Protein AF-A0A7X9PQR7-F1 (afdb_monomer_lite)

Secondary structure (DSSP, 8-state):
-HHHHHHHHHHHHHHHHHHHHTTS-----------------SSHHHHTTTTTS--------------------SSHHHHHHHHHHHHHHHHHHHHHHHHHHHHHHTT-HHHHHHHHHHHHHHHHH----HHHHHHHHHHHHHHHHHHHHHHHHHHT---S--PPP-----HHHHHHHHHHHTTTHHHHHHHHHHHHTTHHHHHHHHHHTT--GGG--

pLDDT: mean 71.14, std 23.33, range [25.28, 96.69]

Structure (mmCIF, N/CA/C/O backbone):
data_AF-A0A7X9PQR7-F1
#
_entry.id   AF-A0A7X9PQR7-F1
#
loop_
_atom_site.group_PDB
_atom_site.id
_atom_site.type_symbol
_atom_site.label_atom_id
_atom_site.label_alt_id
_atom_site.label_comp_id
_atom_site.label_asym_id
_atom_site.label_entity_id
_atom_site.label_seq_id
_atom_site.pdbx_PDB_ins_code
_atom_site.Cartn_x
_atom_site.Cartn_y
_atom_site.Cartn_z
_atom_site.occupancy
_atom_site.B_iso_or_equiv
_atom_site.auth_seq_id
_atom_site.auth_comp_id
_atom_site.auth_asym_id
_atom_site.auth_atom_id
_atom_site.pdbx_PDB_model_num
ATOM 1 N N . MET A 1 1 ? 72.625 -15.789 -16.128 1.00 58.66 1 MET A N 1
ATOM 2 C CA . MET A 1 1 ? 71.380 -14.999 -16.304 1.00 58.66 1 MET A CA 1
ATOM 3 C C . MET A 1 1 ? 70.301 -15.298 -15.260 1.00 58.66 1 MET A C 1
ATOM 5 O O . MET A 1 1 ? 69.709 -14.354 -14.757 1.00 58.66 1 MET A O 1
ATOM 9 N N . VAL A 1 2 ? 70.092 -16.555 -14.854 1.00 56.69 2 VAL A N 1
ATOM 10 C CA . VAL A 1 2 ? 68.976 -16.984 -13.977 1.00 56.69 2 VAL A CA 1
ATOM 11 C C . VAL A 1 2 ? 68.912 -16.284 -12.601 1.00 56.69 2 VAL A C 1
ATOM 13 O O . VAL A 1 2 ? 67.836 -15.899 -12.155 1.00 56.69 2 VAL A O 1
ATOM 16 N N . ARG A 1 3 ? 70.052 -15.998 -11.950 1.00 55.56 3 ARG A N 1
ATOM 17 C CA . ARG A 1 3 ? 70.076 -15.297 -10.643 1.00 55.56 3 ARG A CA 1
ATOM 18 C C . ARG A 1 3 ? 69.609 -13.833 -10.694 1.00 55.56 3 ARG A C 1
ATOM 20 O O . ARG A 1 3 ? 69.140 -13.326 -9.681 1.00 55.56 3 ARG A O 1
ATOM 27 N N . LYS A 1 4 ? 69.735 -13.146 -11.839 1.00 59.91 4 LYS A N 1
ATOM 28 C CA . LYS A 1 4 ? 69.239 -11.764 -11.999 1.00 59.91 4 LYS A CA 1
ATOM 29 C C . LYS A 1 4 ? 67.726 -11.744 -12.228 1.00 59.91 4 LYS A C 1
ATOM 31 O O . LYS A 1 4 ? 67.054 -10.899 -11.655 1.00 59.91 4 LYS A O 1
ATOM 36 N N . VAL A 1 5 ? 67.201 -12.726 -12.964 1.00 67.56 5 VAL A N 1
ATOM 37 C CA . VAL A 1 5 ? 65.756 -12.903 -13.190 1.00 67.56 5 VAL A CA 1
ATOM 38 C C . VAL A 1 5 ? 65.036 -13.255 -11.886 1.00 67.56 5 VAL A C 1
ATOM 40 O O . VAL A 1 5 ? 64.010 -12.662 -11.582 1.00 67.56 5 VAL A O 1
ATOM 43 N N . TYR A 1 6 ? 65.621 -14.128 -11.057 1.00 67.50 6 TYR A N 1
ATOM 44 C CA . TYR A 1 6 ? 65.037 -14.482 -9.759 1.00 67.50 6 TYR A CA 1
ATOM 45 C C . TYR A 1 6 ? 65.029 -13.304 -8.774 1.00 67.50 6 TYR A C 1
ATOM 47 O O . TYR A 1 6 ? 64.050 -13.085 -8.073 1.00 67.50 6 TYR A O 1
ATOM 55 N N . ARG A 1 7 ? 66.088 -12.482 -8.759 1.00 66.06 7 ARG A N 1
ATOM 56 C CA . ARG A 1 7 ? 66.126 -11.255 -7.944 1.00 66.06 7 ARG A CA 1
ATOM 57 C C . ARG A 1 7 ? 65.112 -10.211 -8.410 1.00 66.06 7 ARG A C 1
ATOM 59 O O . ARG A 1 7 ? 64.516 -9.549 -7.572 1.00 66.06 7 ARG A O 1
ATOM 66 N N . PHE A 1 8 ? 64.885 -10.099 -9.718 1.00 68.06 8 PHE A N 1
ATOM 67 C CA . PHE A 1 8 ? 63.869 -9.200 -10.262 1.00 68.06 8 PHE A CA 1
ATOM 68 C C . PHE A 1 8 ? 62.454 -9.688 -9.932 1.00 68.06 8 PHE A C 1
ATOM 70 O O . PHE A 1 8 ? 61.642 -8.902 -9.463 1.00 68.06 8 PHE A O 1
ATOM 77 N N . ALA A 1 9 ? 62.188 -10.990 -10.074 1.00 72.25 9 ALA A N 1
ATOM 78 C CA . ALA A 1 9 ? 60.899 -11.594 -9.742 1.00 72.25 9 ALA A CA 1
ATOM 79 C C . ALA A 1 9 ? 60.573 -11.501 -8.241 1.00 72.25 9 ALA A C 1
ATOM 81 O O . ALA A 1 9 ? 59.456 -11.142 -7.891 1.00 72.25 9 ALA A O 1
ATOM 82 N N . VAL A 1 10 ? 61.544 -11.741 -7.352 1.00 74.31 10 VAL A N 1
ATOM 83 C CA . VAL A 1 10 ? 61.347 -11.633 -5.893 1.00 74.31 10 VAL A CA 1
ATOM 84 C C . VAL A 1 10 ? 61.117 -10.181 -5.459 1.00 74.31 10 VAL A C 1
ATOM 86 O O . VAL A 1 10 ? 60.256 -9.929 -4.618 1.00 74.31 10 VAL A O 1
ATOM 89 N N . CYS A 1 11 ? 61.819 -9.212 -6.057 1.00 68.50 11 CYS A N 1
ATOM 90 C CA . CYS A 1 11 ? 61.557 -7.795 -5.795 1.00 68.50 11 CYS A CA 1
ATOM 91 C C . CYS A 1 11 ? 60.189 -7.351 -6.333 1.00 68.50 11 CYS A C 1
ATOM 93 O O . CYS A 1 11 ? 59.494 -6.612 -5.646 1.00 68.50 11 CYS A O 1
ATOM 95 N N . PHE A 1 12 ? 59.771 -7.828 -7.511 1.00 73.31 12 PHE A N 1
ATOM 96 C CA . PHE A 1 12 ? 58.458 -7.508 -8.082 1.00 73.31 12 PHE A CA 1
ATOM 97 C C . PHE A 1 12 ? 57.317 -8.107 -7.249 1.00 73.31 12 PHE A C 1
ATOM 99 O O . PHE A 1 12 ? 56.341 -7.426 -6.960 1.00 73.31 12 PHE A O 1
ATOM 106 N N . PHE A 1 13 ? 57.472 -9.351 -6.784 1.00 68.75 13 PHE A N 1
ATOM 107 C CA . PHE A 1 13 ? 56.480 -10.022 -5.942 1.00 68.75 13 PHE A CA 1
ATOM 108 C C . PHE A 1 13 ? 56.378 -9.380 -4.551 1.00 68.75 13 PHE A C 1
ATOM 110 O O . PHE A 1 13 ? 55.279 -9.180 -4.043 1.00 68.75 13 PHE A O 1
ATOM 117 N N . SER A 1 14 ? 57.511 -8.973 -3.966 1.00 70.62 14 SER A N 1
ATOM 118 C CA . SER A 1 14 ? 57.543 -8.206 -2.713 1.00 70.62 14 SER A CA 1
ATOM 119 C C . SER A 1 14 ? 56.871 -6.834 -2.866 1.00 70.62 14 SER A C 1
ATOM 121 O O . SER A 1 14 ? 56.071 -6.435 -2.023 1.00 70.62 14 SER A O 1
ATOM 123 N N . PHE A 1 15 ? 57.103 -6.145 -3.988 1.00 66.00 15 PHE A N 1
ATOM 124 C CA . PHE A 1 15 ? 56.470 -4.856 -4.277 1.00 66.00 15 PHE A CA 1
ATOM 125 C C . PHE A 1 15 ? 54.955 -4.991 -4.515 1.00 66.00 15 PHE A C 1
ATOM 127 O O . PHE A 1 15 ? 54.184 -4.183 -4.006 1.00 66.00 15 PHE A O 1
ATOM 134 N N . CYS A 1 16 ? 54.504 -6.050 -5.198 1.00 64.31 16 CYS A N 1
ATOM 135 C CA . CYS A 1 16 ? 53.079 -6.361 -5.348 1.00 64.31 16 CYS A CA 1
ATOM 136 C C . CYS A 1 16 ? 52.404 -6.668 -4.003 1.00 64.31 16 CYS A C 1
ATOM 138 O O . CYS A 1 16 ? 51.288 -6.213 -3.777 1.00 64.31 16 CYS A O 1
ATOM 140 N N . ILE A 1 17 ? 53.077 -7.368 -3.084 1.00 66.75 17 ILE A N 1
ATOM 141 C CA . ILE A 1 17 ? 52.542 -7.634 -1.740 1.00 66.75 17 ILE A CA 1
ATOM 142 C C . ILE A 1 17 ? 52.406 -6.326 -0.942 1.00 66.75 17 ILE A C 1
ATOM 144 O O . ILE A 1 17 ? 51.364 -6.092 -0.335 1.00 66.75 17 ILE A O 1
ATOM 148 N N . VAL A 1 18 ? 53.392 -5.423 -1.001 1.00 64.19 18 VAL A N 1
ATOM 149 C CA . VAL A 1 18 ? 53.318 -4.109 -0.329 1.00 64.19 18 VAL A CA 1
ATOM 150 C C . VAL A 1 18 ? 52.205 -3.224 -0.915 1.00 64.19 18 VAL A C 1
ATOM 152 O O . VAL A 1 18 ? 51.502 -2.550 -0.160 1.00 64.19 18 VAL A O 1
ATOM 155 N N . LEU A 1 19 ? 51.976 -3.268 -2.233 1.00 57.81 19 LEU A N 1
ATOM 156 C CA . LEU A 1 19 ? 50.873 -2.541 -2.876 1.00 57.81 19 LEU A CA 1
ATOM 157 C C . LEU A 1 19 ? 49.488 -3.113 -2.523 1.00 57.81 19 LEU A C 1
ATOM 159 O O . LEU A 1 19 ? 48.536 -2.346 -2.408 1.00 57.81 19 LEU A O 1
ATOM 163 N N . ILE A 1 20 ? 49.374 -4.425 -2.284 1.00 57.22 20 ILE A N 1
ATOM 164 C CA . ILE A 1 20 ? 48.119 -5.062 -1.847 1.00 57.22 20 ILE A CA 1
ATOM 165 C C . ILE A 1 20 ? 47.804 -4.723 -0.378 1.00 57.22 20 ILE A C 1
ATOM 167 O O . ILE A 1 20 ? 46.645 -4.484 -0.044 1.00 57.22 20 ILE A O 1
ATOM 171 N N . PHE A 1 21 ? 48.811 -4.619 0.499 1.00 51.72 21 PHE A N 1
ATOM 172 C CA . PHE A 1 21 ? 48.598 -4.254 1.910 1.00 51.72 21 PHE A CA 1
ATOM 173 C C . PHE A 1 21 ? 48.338 -2.752 2.140 1.00 51.72 21 PHE A C 1
ATOM 175 O O . PHE A 1 21 ? 47.690 -2.395 3.124 1.00 51.72 21 PHE A O 1
ATOM 182 N N . SER A 1 22 ? 48.765 -1.863 1.234 1.00 54.97 22 SER A N 1
ATOM 183 C CA . SER A 1 22 ? 48.516 -0.414 1.349 1.00 54.97 22 SER A CA 1
ATOM 184 C C . SER A 1 22 ? 47.091 0.016 0.959 1.00 54.97 22 SER A C 1
ATOM 186 O O . SER A 1 22 ? 46.717 1.157 1.225 1.00 54.97 22 SER A O 1
ATOM 188 N N . ALA A 1 23 ? 46.283 -0.865 0.360 1.00 47.72 23 ALA A N 1
ATOM 189 C CA . ALA A 1 23 ? 44.916 -0.551 -0.072 1.00 47.72 23 ALA A CA 1
ATOM 190 C C . ALA A 1 23 ? 43.829 -0.860 0.981 1.00 47.72 23 ALA A C 1
ATOM 192 O O . ALA A 1 23 ? 42.647 -0.701 0.692 1.00 47.72 23 ALA A O 1
ATOM 193 N N . CYS A 1 24 ? 44.193 -1.291 2.197 1.00 49.75 24 CYS A N 1
ATOM 194 C CA . CYS A 1 24 ? 43.220 -1.777 3.188 1.00 49.75 24 CYS A CA 1
ATOM 195 C C . CYS A 1 24 ? 43.035 -0.885 4.432 1.00 49.75 24 CYS A C 1
ATOM 197 O O . CYS A 1 24 ? 42.439 -1.320 5.414 1.00 49.75 24 CYS A O 1
ATOM 199 N N . MET A 1 25 ? 43.498 0.368 4.408 1.00 52.25 25 MET A N 1
ATOM 200 C CA . MET A 1 25 ? 43.234 1.336 5.481 1.00 52.25 25 MET A CA 1
ATOM 201 C C . MET A 1 25 ? 42.614 2.616 4.917 1.00 52.25 25 MET A C 1
ATOM 203 O O . MET A 1 25 ? 43.248 3.662 4.815 1.00 52.25 25 MET A O 1
ATOM 207 N N . THR A 1 26 ? 41.332 2.540 4.574 1.00 46.88 26 THR A N 1
ATOM 208 C CA . THR A 1 26 ? 40.450 3.712 4.583 1.00 46.88 26 THR A CA 1
ATOM 209 C C . THR A 1 26 ? 39.222 3.331 5.396 1.00 46.88 26 THR A C 1
ATOM 211 O O . THR A 1 26 ? 38.281 2.717 4.908 1.00 46.88 26 THR A O 1
ATOM 214 N N . GLN A 1 27 ? 39.294 3.619 6.692 1.00 52.47 27 GLN A N 1
ATOM 215 C CA . GLN A 1 27 ? 38.165 3.515 7.605 1.00 52.47 27 GLN A CA 1
ATOM 216 C C . GLN A 1 27 ? 37.155 4.606 7.236 1.00 52.47 27 GLN A C 1
ATOM 218 O O . GLN A 1 27 ? 37.430 5.794 7.397 1.00 52.47 27 GLN A O 1
ATOM 223 N N . VAL A 1 28 ? 35.980 4.204 6.752 1.00 44.91 28 VAL A N 1
ATOM 224 C CA . VAL A 1 28 ? 34.774 5.030 6.839 1.00 44.91 28 VAL A CA 1
ATOM 225 C C . VAL A 1 28 ? 34.272 4.888 8.270 1.00 44.91 28 VAL A C 1
ATOM 227 O O . VAL A 1 28 ? 33.810 3.823 8.675 1.00 44.91 28 VAL A O 1
ATOM 230 N N . ALA A 1 29 ? 34.415 5.954 9.054 1.00 41.66 29 ALA A N 1
ATOM 231 C CA . ALA A 1 29 ? 33.850 6.043 10.390 1.00 41.66 29 ALA A CA 1
ATOM 232 C C . ALA A 1 29 ? 32.314 6.017 10.296 1.00 41.66 29 ALA A C 1
ATOM 234 O O . ALA A 1 29 ? 31.685 7.012 9.939 1.00 41.66 29 ALA A O 1
ATOM 235 N N . VAL A 1 30 ? 31.706 4.874 10.618 1.00 41.59 30 VAL A N 1
ATOM 236 C CA . VAL A 1 30 ? 30.274 4.789 10.923 1.00 41.59 30 VAL A CA 1
ATOM 237 C C . VAL A 1 30 ? 30.087 5.343 12.329 1.00 41.59 30 VAL A C 1
ATOM 239 O O . VAL A 1 30 ? 30.424 4.702 13.323 1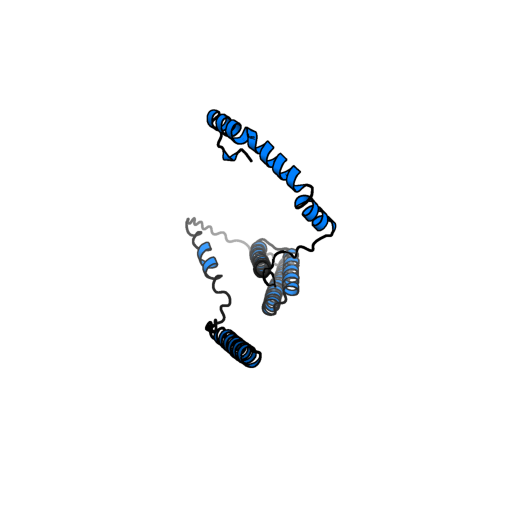.00 41.59 30 VAL A O 1
ATOM 242 N N . ASN A 1 31 ? 29.576 6.568 12.404 1.00 42.72 31 ASN A N 1
ATOM 243 C CA . ASN A 1 31 ? 29.113 7.157 13.648 1.00 42.72 31 ASN A CA 1
ATOM 244 C C . ASN A 1 31 ? 27.850 6.398 14.092 1.00 42.72 31 ASN A C 1
ATOM 246 O O . ASN A 1 31 ? 26.791 6.540 13.479 1.00 42.72 31 ASN A O 1
ATOM 250 N N . LYS A 1 32 ? 27.967 5.556 15.127 1.00 46.09 32 LYS A N 1
ATOM 251 C CA . LYS A 1 32 ? 26.811 5.050 15.875 1.00 46.09 32 LYS A CA 1
ATOM 252 C C . LYS A 1 32 ? 26.256 6.214 16.689 1.00 46.09 32 LYS A C 1
ATOM 254 O O . LYS A 1 32 ? 26.668 6.445 17.820 1.00 46.09 32 LYS A O 1
ATOM 259 N N . ASN A 1 33 ? 25.341 6.955 16.080 1.00 38.41 33 ASN A N 1
ATOM 260 C CA . ASN A 1 33 ? 24.428 7.798 16.826 1.00 38.41 33 ASN A CA 1
ATOM 261 C C . ASN A 1 33 ? 23.270 6.900 17.274 1.00 38.41 33 ASN A C 1
ATOM 263 O O . ASN A 1 33 ? 22.507 6.425 16.431 1.00 38.41 33 ASN A O 1
ATOM 267 N N . ASP A 1 34 ? 23.187 6.622 18.576 1.00 46.81 34 ASP A N 1
ATOM 268 C CA . ASP A 1 34 ? 22.041 5.950 19.185 1.00 46.81 34 ASP A CA 1
ATOM 269 C C . ASP A 1 34 ? 20.801 6.833 18.993 1.00 46.81 34 ASP A C 1
ATOM 271 O O . ASP A 1 34 ? 20.535 7.791 19.722 1.00 46.81 34 ASP A O 1
ATOM 275 N N . GLY A 1 35 ? 20.057 6.515 17.935 1.00 31.53 35 GLY A N 1
ATOM 276 C CA . GLY A 1 35 ? 18.760 7.083 17.619 1.00 31.53 35 GLY A CA 1
ATOM 277 C C . GLY A 1 35 ? 17.722 6.570 18.602 1.00 31.53 35 GLY A C 1
ATOM 278 O O . GLY A 1 35 ? 17.139 5.508 18.417 1.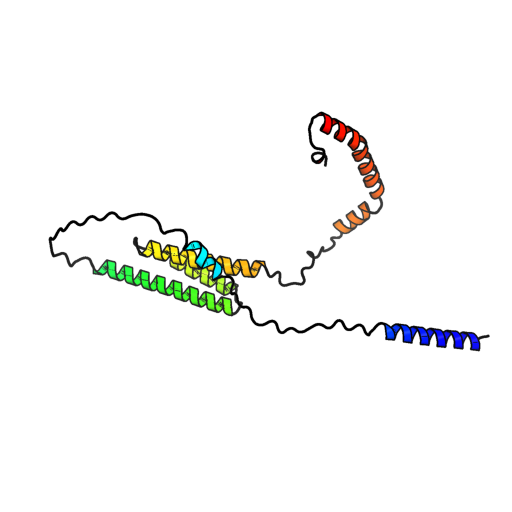00 31.53 35 GLY A O 1
ATOM 279 N N . SER A 1 36 ? 17.530 7.364 19.649 1.00 33.59 36 SER A N 1
ATOM 280 C CA . SER A 1 36 ? 16.363 7.419 20.523 1.00 33.59 36 SER A CA 1
ATOM 281 C C . SER A 1 36 ? 15.055 6.954 19.863 1.00 33.59 36 SER A C 1
ATOM 283 O O . SER A 1 36 ? 14.724 7.362 18.746 1.00 33.59 36 SER A O 1
ATOM 285 N N . LYS A 1 37 ? 14.281 6.167 20.622 1.00 42.19 37 LYS A N 1
ATOM 286 C CA . LYS A 1 37 ? 12.854 5.902 20.406 1.00 42.19 37 LYS A CA 1
ATOM 287 C C . LYS A 1 37 ? 12.140 7.184 19.959 1.00 42.19 37 LYS A C 1
ATOM 289 O O . LYS A 1 37 ? 12.002 8.125 20.736 1.00 42.19 37 LYS A O 1
ATOM 294 N N . LYS A 1 38 ? 11.612 7.186 18.737 1.00 33.22 38 LYS A N 1
ATOM 295 C CA . LYS A 1 38 ? 10.512 8.071 18.340 1.00 33.22 38 LYS A CA 1
ATOM 296 C C . LYS A 1 38 ? 9.341 7.215 17.884 1.00 33.22 38 LYS A C 1
ATOM 298 O O . LYS A 1 38 ? 9.113 7.019 16.698 1.00 33.22 38 LYS A O 1
ATOM 303 N N . HIS A 1 39 ? 8.636 6.690 18.881 1.00 33.62 39 HIS A N 1
ATOM 304 C CA . HIS A 1 39 ? 7.238 6.308 18.744 1.00 33.62 39 HIS A CA 1
ATOM 305 C C . HIS A 1 39 ? 6.420 7.579 18.432 1.00 33.62 39 HIS A C 1
ATOM 307 O O . HIS A 1 39 ? 6.793 8.678 18.855 1.00 33.62 39 HIS A O 1
ATOM 313 N N . GLY A 1 40 ? 5.393 7.437 17.596 1.00 38.66 40 GLY A N 1
ATOM 314 C CA . GLY A 1 40 ? 4.769 8.507 16.819 1.00 38.66 40 GLY A CA 1
ATOM 315 C C . GLY A 1 40 ? 4.346 9.744 17.616 1.00 38.66 40 GLY A C 1
ATOM 316 O O . GLY A 1 40 ? 3.506 9.679 18.500 1.00 38.66 40 GLY A O 1
ATOM 317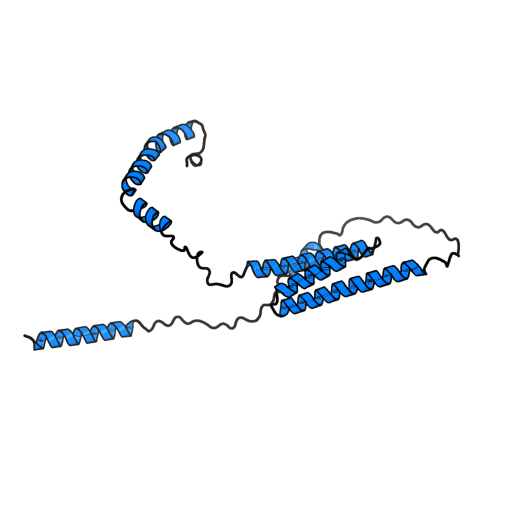 N N . GLN A 1 41 ? 4.881 10.904 17.229 1.00 35.41 41 GLN A N 1
ATOM 318 C CA . GLN A 1 41 ? 4.424 12.224 17.692 1.00 35.41 41 GLN A CA 1
ATOM 319 C C . GLN A 1 41 ? 3.830 13.074 16.557 1.00 35.41 41 GLN A C 1
ATOM 321 O O . GLN A 1 41 ? 3.781 14.294 16.661 1.00 35.41 41 GLN A O 1
ATOM 326 N N . ASN A 1 42 ? 3.395 12.468 15.447 1.00 31.25 42 ASN A N 1
ATOM 327 C CA . ASN A 1 42 ? 2.777 13.223 14.345 1.00 31.25 42 ASN A CA 1
ATOM 328 C C . ASN A 1 42 ? 1.240 13.159 14.304 1.00 31.25 42 ASN A C 1
ATOM 330 O O . ASN A 1 42 ? 0.639 13.779 13.432 1.00 31.25 42 ASN A O 1
ATOM 334 N N . LEU A 1 43 ? 0.587 12.473 15.248 1.00 46.00 43 LEU A N 1
ATOM 335 C CA . LEU A 1 43 ? -0.879 12.368 15.250 1.00 46.00 43 LEU A CA 1
ATOM 336 C C . LEU A 1 43 ? -1.593 13.455 16.073 1.00 46.00 43 LEU A C 1
ATOM 338 O O . LEU A 1 43 ? -2.786 13.657 15.885 1.00 46.00 43 LEU A O 1
ATOM 342 N N . ASP A 1 44 ? -0.875 14.220 16.898 1.00 34.81 44 ASP A N 1
ATOM 343 C CA . ASP A 1 44 ? -1.480 15.295 17.704 1.00 34.81 44 ASP A CA 1
ATOM 344 C C . ASP A 1 44 ? -1.724 16.576 16.874 1.00 34.81 44 ASP A C 1
ATOM 346 O O . ASP A 1 44 ? -2.706 17.294 17.043 1.00 34.81 44 ASP A O 1
ATOM 350 N N . GLN A 1 45 ? -0.895 16.821 15.850 1.00 37.25 45 GLN A N 1
ATOM 351 C CA . GLN A 1 45 ? -1.048 17.981 14.957 1.00 37.25 45 GLN A CA 1
ATOM 352 C C . GLN A 1 45 ? -2.236 17.884 13.987 1.00 37.25 45 GLN A C 1
ATOM 354 O O . GLN A 1 45 ? -2.615 18.893 13.383 1.00 37.25 45 GLN A O 1
ATOM 359 N N . THR A 1 46 ? -2.826 16.698 13.821 1.00 35.19 46 THR A N 1
ATOM 360 C CA . THR A 1 46 ? -3.966 16.500 12.911 1.00 35.19 46 THR A CA 1
ATOM 361 C C . THR A 1 46 ? -5.311 16.699 13.626 1.00 35.19 46 THR A C 1
ATOM 363 O O . THR A 1 46 ? -6.283 17.083 12.979 1.00 35.19 46 THR A O 1
ATOM 366 N N . LEU A 1 47 ? -5.355 16.548 14.956 1.00 40.12 47 LEU A N 1
ATOM 367 C CA . LEU A 1 47 ? -6.547 16.763 15.789 1.00 40.12 47 LEU A CA 1
ATOM 368 C C . LEU A 1 47 ? -6.900 18.254 15.964 1.00 40.12 47 LEU A C 1
ATOM 370 O O . LEU A 1 47 ? -8.072 18.621 15.914 1.00 40.12 47 LEU A O 1
ATOM 374 N N . GLU A 1 48 ? -5.907 19.140 16.051 1.00 36.31 48 GLU A N 1
ATOM 375 C CA . GLU A 1 48 ? -6.131 20.584 16.259 1.00 36.31 48 GLU A CA 1
ATOM 376 C C . GLU A 1 48 ? -6.620 21.335 15.003 1.00 36.31 48 GLU A C 1
ATOM 378 O O . GLU A 1 48 ? -7.258 22.383 15.099 1.00 36.31 48 GLU A O 1
ATOM 383 N N . ARG A 1 49 ? -6.374 20.814 13.791 1.00 35.00 49 ARG A N 1
ATOM 384 C CA . ARG A 1 49 ? -6.771 21.508 12.547 1.00 35.00 49 ARG A CA 1
ATOM 385 C C . ARG A 1 49 ? -8.250 21.368 12.188 1.00 35.00 49 ARG A C 1
ATOM 387 O O . ARG A 1 49 ? -8.741 22.178 11.405 1.00 35.00 49 ARG A O 1
ATOM 394 N N . GLN A 1 50 ? -8.962 20.382 12.734 1.00 37.25 50 GLN A N 1
ATOM 395 C CA . GLN A 1 50 ? -10.379 20.160 12.413 1.00 37.25 50 GLN A CA 1
ATOM 396 C C . GLN A 1 50 ? -11.349 20.833 13.397 1.00 37.25 50 GLN A C 1
ATOM 398 O O . GLN A 1 50 ? -12.479 21.127 13.016 1.00 37.25 50 GLN A O 1
ATOM 403 N N . ASN A 1 51 ? -10.896 21.198 14.600 1.00 34.78 51 ASN A N 1
ATOM 404 C CA . ASN A 1 51 ? -11.724 21.887 15.600 1.00 34.78 51 ASN A CA 1
ATOM 405 C C . ASN A 1 51 ? -11.846 23.413 15.381 1.00 34.78 51 ASN A C 1
ATOM 407 O O . ASN A 1 51 ? -12.582 24.086 16.097 1.00 34.78 51 ASN A O 1
ATOM 411 N N . GLY A 1 52 ? -11.170 23.977 14.372 1.00 29.95 52 GLY A N 1
ATOM 412 C CA . GLY A 1 52 ? -11.122 25.425 14.117 1.00 29.95 52 GLY A CA 1
ATOM 413 C C . GLY A 1 52 ? -12.196 26.007 13.186 1.00 29.95 52 GLY A C 1
ATOM 414 O O . GLY A 1 52 ? -12.138 27.198 12.893 1.00 29.95 52 GLY A O 1
ATOM 415 N N . LEU A 1 53 ? -13.152 25.214 12.684 1.00 32.53 53 LEU A N 1
ATOM 416 C CA . LEU A 1 53 ? -14.078 25.652 11.620 1.00 32.53 53 LEU A CA 1
ATOM 417 C C . LEU A 1 53 ? -15.576 25.629 11.967 1.00 32.53 53 LEU A C 1
ATOM 419 O O . LEU A 1 53 ? -16.390 25.959 11.109 1.00 32.53 53 LEU A O 1
ATOM 423 N N . VAL A 1 54 ? -15.967 25.340 13.213 1.00 33.91 54 VAL A N 1
ATOM 424 C CA . VAL A 1 54 ? -17.382 25.400 13.635 1.00 33.91 54 VAL A CA 1
ATOM 425 C C . VAL A 1 54 ? -17.537 26.285 14.871 1.00 33.91 54 VAL A C 1
ATOM 427 O O . VAL A 1 54 ? -17.781 25.832 15.981 1.00 33.91 54 VAL A O 1
ATOM 430 N N . SER A 1 55 ? -17.387 27.592 14.673 1.00 34.84 55 SER A N 1
ATOM 431 C CA . SER A 1 55 ? -17.857 28.600 15.627 1.00 34.84 55 SER A CA 1
ATOM 432 C C . SER A 1 55 ? -18.239 29.879 14.886 1.00 34.84 55 SER A C 1
ATOM 434 O O . SER A 1 55 ? -17.488 30.855 14.864 1.00 34.84 55 SER A O 1
ATOM 436 N N . GLN A 1 56 ? -19.435 29.893 14.297 1.00 28.50 56 GLN A N 1
ATOM 437 C CA . GLN A 1 56 ? -20.157 31.140 14.046 1.00 28.50 56 GLN A CA 1
ATOM 438 C C . GLN A 1 56 ? -21.647 30.872 13.783 1.00 28.50 56 GLN A C 1
ATOM 440 O O . GLN A 1 56 ? -21.990 30.273 12.771 1.00 28.50 56 GLN A O 1
ATOM 445 N N . GLY A 1 57 ? -22.533 31.385 14.651 1.00 25.59 57 GLY A N 1
ATOM 446 C CA . GLY A 1 57 ? -23.892 31.757 14.226 1.00 25.59 57 GLY A CA 1
ATOM 447 C C . GLY A 1 57 ? -25.084 31.389 15.121 1.00 25.59 57 GLY A C 1
ATOM 448 O O . GLY A 1 57 ? -25.785 30.437 14.831 1.00 25.59 57 GLY A O 1
ATOM 449 N N . LYS A 1 58 ? -25.377 32.279 16.084 1.00 27.70 58 LYS A N 1
ATOM 450 C CA . LYS A 1 58 ? -26.709 32.783 16.513 1.00 27.70 58 LYS A CA 1
ATOM 451 C C . LYS A 1 58 ? -27.787 31.853 17.119 1.00 27.70 58 LYS A C 1
ATOM 453 O O . LYS A 1 58 ? -28.531 31.181 16.423 1.00 27.70 58 LYS A O 1
ATOM 458 N N . ASN A 1 59 ? -27.981 32.059 18.430 1.00 25.28 59 ASN A N 1
ATOM 459 C CA . ASN A 1 59 ? -29.224 32.475 19.112 1.00 25.28 59 ASN A CA 1
ATOM 460 C C . ASN A 1 59 ? -30.530 32.493 18.288 1.00 25.28 59 ASN A C 1
ATOM 462 O O . ASN A 1 59 ? -30.677 33.367 17.435 1.00 25.28 59 ASN A O 1
ATOM 466 N N . VAL A 1 60 ? -31.523 31.706 18.728 1.00 27.47 60 VAL A N 1
ATOM 467 C CA . VAL A 1 60 ? -32.890 32.185 19.017 1.00 27.47 60 VAL A CA 1
ATOM 468 C C . VAL A 1 60 ? -33.393 31.474 20.278 1.00 27.47 60 VAL A C 1
ATOM 470 O O . VAL A 1 60 ? -33.258 30.265 20.432 1.00 27.47 60 VAL A O 1
ATOM 473 N N . GLN A 1 61 ? -33.922 32.282 21.186 1.00 29.00 61 GLN A N 1
ATOM 474 C CA . GLN A 1 61 ? -34.543 31.941 22.454 1.00 29.00 61 GLN A CA 1
ATOM 475 C C . GLN A 1 61 ? -36.055 31.856 22.222 1.00 29.00 61 GLN A C 1
ATOM 477 O O . GLN A 1 61 ? -36.613 32.796 21.665 1.00 29.00 61 GLN A O 1
ATOM 482 N N . GLU A 1 62 ? -36.727 30.806 22.692 1.00 26.48 62 GLU A N 1
ATOM 483 C CA . GLU A 1 62 ? -38.159 30.904 22.988 1.00 26.48 62 GLU A CA 1
ATOM 484 C C . GLU A 1 62 ? -38.538 29.973 24.143 1.00 26.48 62 GLU A C 1
ATOM 486 O O . GLU A 1 62 ? -38.417 28.751 24.082 1.00 26.48 62 GLU A O 1
ATOM 491 N N . GLN A 1 63 ? -38.932 30.612 25.242 1.00 29.62 63 GLN A N 1
ATOM 492 C CA . GLN A 1 63 ? -39.577 30.006 26.394 1.00 29.62 63 GLN A CA 1
ATOM 493 C C . GLN A 1 63 ? -41.064 29.835 26.074 1.00 29.62 63 GLN A C 1
ATOM 495 O O . GLN A 1 63 ? -41.702 30.785 25.627 1.00 29.62 63 GLN A O 1
ATOM 500 N N . SER A 1 64 ? -41.653 28.697 26.431 1.00 26.98 64 SER A N 1
ATOM 501 C CA . SER A 1 64 ? -43.046 28.695 26.879 1.00 26.98 64 SER A CA 1
ATOM 502 C C . SER A 1 64 ? -43.245 27.632 27.955 1.00 26.98 64 SER A C 1
ATOM 504 O O . SER A 1 64 ? -42.856 26.477 27.801 1.00 26.98 64 SER A O 1
ATOM 506 N N . ASN A 1 65 ? -43.793 28.085 29.080 1.00 28.69 65 ASN A N 1
ATOM 507 C CA . ASN A 1 65 ? -44.265 27.260 30.181 1.00 28.69 65 ASN A CA 1
ATOM 508 C C . ASN A 1 65 ? -45.541 26.525 29.758 1.00 28.69 65 ASN A C 1
ATOM 510 O O . ASN A 1 65 ? -46.436 27.132 29.170 1.00 28.69 65 ASN A O 1
ATOM 514 N N . GLY A 1 66 ? -45.657 25.264 30.159 1.00 25.45 66 GLY A N 1
ATOM 515 C CA . GLY A 1 66 ? -46.877 24.474 30.053 1.00 25.45 66 GLY A CA 1
ATOM 516 C C . GLY A 1 66 ? -46.817 23.313 31.033 1.00 25.45 66 GLY A C 1
ATOM 517 O O . GLY A 1 66 ? -46.338 22.237 30.705 1.00 25.45 66 GLY A O 1
ATOM 518 N N . GLU A 1 67 ? -47.261 23.570 32.255 1.00 31.53 67 GLU A N 1
ATOM 519 C CA . GLU A 1 67 ? -47.540 22.564 33.272 1.00 31.53 67 GLU A CA 1
ATOM 520 C C . GLU A 1 67 ? -48.843 21.836 32.923 1.00 31.53 67 GLU A C 1
ATOM 522 O O . GLU A 1 67 ? -49.847 22.523 32.754 1.00 31.53 67 GLU A O 1
ATOM 527 N N . PHE A 1 68 ? -48.836 20.497 32.814 1.00 27.22 68 PHE A N 1
ATOM 528 C CA . PHE A 1 68 ? -49.894 19.619 33.341 1.00 27.22 68 PHE A CA 1
ATOM 529 C C . PHE A 1 68 ? -49.596 18.114 33.149 1.00 27.22 68 PHE A C 1
ATOM 531 O O . PHE A 1 68 ? -49.141 17.661 32.104 1.00 27.22 68 PHE A O 1
ATOM 538 N N . ASP A 1 69 ? -50.004 17.399 34.190 1.00 26.31 69 ASP A N 1
ATOM 539 C CA . ASP A 1 69 ? -50.351 15.992 34.378 1.00 26.31 69 ASP A CA 1
ATOM 540 C C . ASP A 1 69 ? -49.312 14.900 34.641 1.00 26.31 69 ASP A C 1
ATOM 542 O O . ASP A 1 69 ? -48.518 14.454 33.815 1.00 26.31 69 ASP A O 1
ATOM 546 N N . VAL A 1 70 ? -49.471 14.405 35.863 1.00 43.16 70 VAL A N 1
ATOM 547 C CA . VAL A 1 70 ? -48.994 13.155 36.415 1.00 43.16 70 VAL A CA 1
ATOM 548 C C . VAL A 1 70 ? -49.779 12.006 35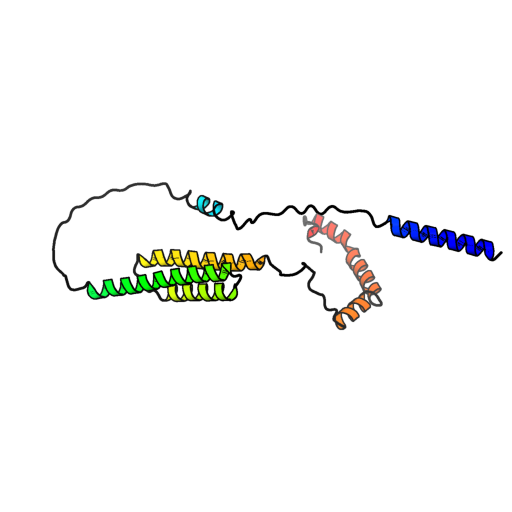.773 1.00 43.16 70 VAL A C 1
ATOM 550 O O . VAL A 1 70 ? -50.970 12.124 35.514 1.00 43.16 70 VAL A O 1
ATOM 553 N N . LEU A 1 71 ? -49.109 10.853 35.674 1.00 41.91 71 LEU A N 1
ATOM 554 C CA . LEU A 1 71 ? -49.657 9.491 35.586 1.00 41.91 71 LEU A CA 1
ATOM 555 C C . LEU A 1 71 ? -49.617 8.812 34.205 1.00 41.91 7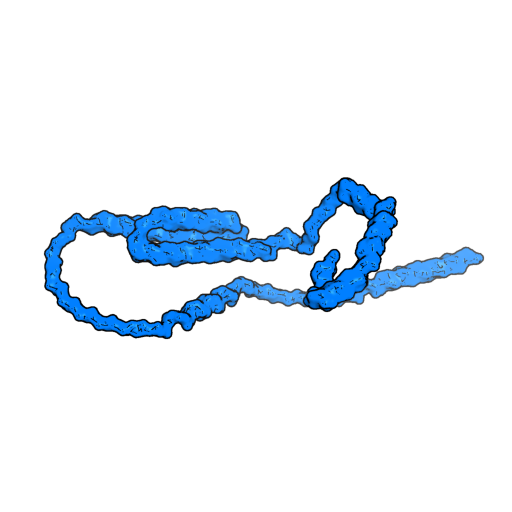1 LEU A C 1
ATOM 557 O O . LEU A 1 71 ? -50.580 8.808 33.448 1.00 41.91 71 LEU A O 1
ATOM 561 N N . SER A 1 72 ? -48.547 8.044 33.977 1.00 38.50 72 SER A N 1
ATOM 562 C CA . SER A 1 72 ? -48.657 6.640 33.542 1.00 38.50 72 SER A CA 1
ATOM 563 C C . SER A 1 72 ? -47.349 5.893 33.791 1.00 38.50 72 SER A C 1
ATOM 565 O O . SER A 1 72 ? -46.495 5.738 32.927 1.00 38.50 72 SER A O 1
ATOM 567 N N . LYS A 1 73 ? -47.215 5.400 35.024 1.00 45.84 73 LYS A N 1
ATOM 568 C CA . LYS A 1 73 ? -46.228 4.397 35.420 1.00 45.84 73 LYS A CA 1
ATOM 569 C C . LYS A 1 73 ? -46.741 3.023 34.975 1.00 45.84 73 LYS A C 1
ATOM 571 O O . LYS A 1 73 ? -47.413 2.355 35.753 1.00 45.84 73 LYS A O 1
ATOM 576 N N . ALA A 1 74 ? -46.500 2.650 33.717 1.00 39.09 74 ALA A N 1
ATOM 577 C CA . ALA A 1 74 ? -46.751 1.290 33.211 1.00 39.09 74 ALA A CA 1
ATOM 578 C C . ALA A 1 74 ? -46.000 0.945 31.898 1.00 39.09 74 ALA A C 1
ATOM 580 O O . ALA A 1 74 ? -46.421 0.028 31.197 1.00 39.09 74 ALA A O 1
ATOM 581 N N . GLY A 1 75 ? -44.923 1.667 31.547 1.00 38.59 75 GLY A N 1
ATOM 582 C CA . GLY A 1 75 ? -44.147 1.437 30.312 1.00 38.59 75 GLY A CA 1
ATOM 583 C C . GLY A 1 75 ? -42.625 1.269 30.472 1.00 38.59 75 GLY A C 1
ATOM 584 O O . GLY A 1 75 ? -41.994 0.760 29.552 1.00 38.59 75 GLY A O 1
ATOM 585 N N . ASP A 1 76 ? -42.040 1.632 31.620 1.00 43.22 76 ASP A N 1
ATOM 586 C CA . ASP A 1 76 ? -40.572 1.750 31.794 1.00 43.22 76 ASP A CA 1
ATOM 587 C C . ASP A 1 76 ? -39.791 0.440 31.645 1.00 43.22 76 ASP A C 1
ATOM 589 O O . ASP A 1 76 ? -38.660 0.428 31.175 1.00 43.22 76 ASP A O 1
ATOM 593 N N . THR A 1 77 ? -40.377 -0.704 32.001 1.00 48.44 77 THR A N 1
ATOM 594 C CA . THR A 1 77 ? -39.577 -1.921 32.221 1.00 48.44 77 THR A CA 1
ATOM 595 C C . THR A 1 77 ? -38.963 -2.516 30.943 1.00 48.44 77 THR A C 1
ATOM 597 O O . THR A 1 77 ? -38.038 -3.313 31.044 1.00 48.44 77 THR A O 1
ATOM 600 N N . GLN A 1 78 ? -39.439 -2.156 29.742 1.00 51.50 78 GLN A N 1
ATOM 601 C CA . GLN A 1 78 ? -38.860 -2.655 28.481 1.00 51.50 78 GLN A CA 1
ATOM 602 C C . GLN A 1 78 ? -37.885 -1.688 27.797 1.00 51.50 78 GLN A C 1
ATOM 604 O O . GLN A 1 78 ? -37.052 -2.144 27.016 1.00 51.50 78 GLN A O 1
ATOM 609 N N . GLN A 1 79 ? -37.973 -0.379 28.052 1.00 53.16 79 GLN A N 1
ATOM 610 C CA . GLN A 1 79 ? -37.041 0.590 27.463 1.00 53.16 79 GLN A CA 1
ATOM 611 C C . GLN A 1 79 ? -35.714 0.631 28.217 1.00 53.16 79 GLN A C 1
ATOM 613 O O . GLN A 1 79 ? -34.669 0.693 27.571 1.00 53.16 79 GLN A O 1
ATOM 618 N N . ASP A 1 80 ? -35.752 0.506 29.543 1.00 58.22 80 ASP A N 1
ATOM 619 C CA . ASP A 1 80 ? -34.546 0.518 30.371 1.00 58.22 80 ASP A CA 1
ATOM 620 C C . ASP A 1 80 ? -33.656 -0.702 30.085 1.00 58.22 80 ASP A C 1
ATOM 622 O O . ASP A 1 80 ? -32.477 -0.536 29.780 1.00 58.22 80 ASP A O 1
ATOM 626 N N . ALA A 1 81 ? -34.242 -1.906 30.030 1.00 62.38 81 ALA A N 1
ATOM 627 C CA . ALA A 1 81 ? -33.512 -3.155 29.773 1.00 62.38 81 ALA A CA 1
ATOM 628 C C . ALA A 1 81 ? -32.840 -3.192 28.388 1.00 62.38 81 ALA A C 1
ATOM 630 O O . ALA A 1 81 ? -31.709 -3.646 28.250 1.00 62.38 81 ALA A O 1
ATOM 631 N N . LYS A 1 82 ? -33.510 -2.665 27.354 1.00 65.31 82 LYS A N 1
ATOM 632 C CA . LYS A 1 82 ? -32.935 -2.574 26.003 1.00 65.31 82 LYS A CA 1
ATOM 633 C C . LYS A 1 82 ? -31.797 -1.549 25.941 1.00 65.31 82 LYS A C 1
ATOM 635 O O . LYS A 1 82 ? -30.857 -1.730 25.176 1.00 65.31 82 LYS A O 1
ATOM 640 N N . SER A 1 83 ? -31.873 -0.481 26.739 1.00 71.31 83 SER A N 1
ATOM 641 C CA . SER A 1 83 ? -30.797 0.511 26.829 1.00 71.31 83 SER A CA 1
ATOM 642 C C . SER A 1 83 ? -29.573 -0.024 27.577 1.00 71.31 83 SER A C 1
ATOM 644 O O . SER A 1 83 ? -28.453 0.300 27.194 1.00 71.31 83 SER A O 1
ATOM 646 N N . GLU A 1 84 ? -29.779 -0.876 28.586 1.00 76.62 84 GLU A N 1
ATOM 647 C CA . GLU A 1 84 ? -28.706 -1.547 29.328 1.00 76.62 84 GLU A CA 1
ATOM 648 C C . GLU A 1 84 ? -27.977 -2.572 28.446 1.00 76.62 84 GLU A C 1
ATOM 650 O O . GLU A 1 84 ? -26.754 -2.535 28.368 1.00 76.62 84 GLU A O 1
ATOM 655 N N . GLU A 1 85 ? -28.704 -3.408 27.693 1.00 80.12 85 GLU A N 1
ATOM 656 C CA . GLU A 1 85 ? -28.100 -4.341 26.723 1.00 80.12 85 GLU A CA 1
ATOM 657 C C . GLU A 1 85 ? -27.311 -3.606 25.623 1.00 80.12 85 GLU A C 1
ATOM 659 O O . GLU A 1 85 ? -26.240 -4.044 25.202 1.00 80.12 85 GLU A O 1
ATOM 664 N N . GLU A 1 86 ? -27.824 -2.469 25.139 1.00 79.81 86 GLU A N 1
ATOM 665 C CA . GLU A 1 86 ? -27.117 -1.630 24.165 1.00 79.81 86 GLU A CA 1
ATOM 666 C C . GLU A 1 86 ? -25.830 -1.037 24.749 1.00 79.81 86 GLU A C 1
ATOM 668 O O . GLU A 1 86 ? -24.820 -0.990 24.048 1.00 79.81 86 GLU A O 1
ATOM 673 N N . GLN A 1 87 ? -25.841 -0.620 26.017 1.00 82.31 87 GLN A N 1
ATOM 674 C CA . GLN A 1 87 ? -24.652 -0.121 26.709 1.00 82.31 87 GLN A CA 1
ATOM 675 C C . GLN A 1 87 ? -23.622 -1.228 26.947 1.00 82.31 87 GLN A C 1
ATOM 677 O O . GLN A 1 87 ? -22.450 -1.013 26.659 1.00 82.31 87 GLN A O 1
ATOM 682 N N . GLU A 1 88 ? -24.047 -2.420 27.370 1.00 85.88 88 GLU A N 1
ATOM 683 C CA . GLU A 1 88 ? -23.162 -3.576 27.568 1.00 85.88 88 GLU A CA 1
ATOM 684 C C . GLU A 1 88 ? -22.483 -3.993 26.254 1.00 85.88 88 GLU A C 1
ATOM 686 O O . GLU A 1 88 ? -21.278 -4.237 26.206 1.00 85.88 88 GLU A O 1
ATOM 691 N N . MET A 1 89 ? -23.227 -3.992 25.142 1.00 86.06 89 MET A N 1
ATOM 692 C CA . MET A 1 89 ? -22.641 -4.213 23.820 1.00 86.06 89 MET A CA 1
ATOM 693 C C . MET A 1 89 ? -21.634 -3.117 23.445 1.00 86.06 89 MET A C 1
ATOM 695 O O . MET A 1 89 ? -20.599 -3.414 22.855 1.00 86.06 89 MET A O 1
ATOM 699 N N . MET A 1 90 ? -21.911 -1.854 23.773 1.00 87.31 90 MET A N 1
ATOM 700 C CA . MET A 1 90 ? -21.000 -0.738 23.490 1.00 87.31 90 MET A CA 1
ATOM 701 C C . MET A 1 90 ? -19.714 -0.818 24.317 1.00 87.31 90 MET A C 1
ATOM 703 O O . MET A 1 90 ? -18.637 -0.593 23.766 1.00 87.31 90 MET A O 1
ATOM 707 N N . GLU A 1 91 ? -19.809 -1.185 25.594 1.00 89.50 91 GLU A N 1
ATOM 708 C CA . GLU A 1 91 ? -18.648 -1.490 26.436 1.00 89.50 91 GLU A CA 1
ATOM 709 C C . GLU A 1 91 ? -17.842 -2.651 25.841 1.00 89.50 91 GLU A C 1
ATOM 711 O O . GLU A 1 91 ? -16.640 -2.514 25.637 1.00 89.50 91 GLU A O 1
ATOM 716 N N . GLY A 1 92 ? -18.507 -3.719 25.388 1.00 91.81 92 GLY A N 1
ATOM 717 C CA . GLY A 1 92 ? -17.840 -4.830 24.705 1.00 91.81 92 GLY A CA 1
ATOM 718 C C . GLY A 1 92 ? -17.101 -4.431 23.416 1.00 91.81 92 GLY A C 1
ATOM 719 O O . GLY A 1 92 ? -16.069 -5.015 23.091 1.00 91.81 92 GLY A O 1
ATOM 720 N N . ILE A 1 93 ? -17.577 -3.423 22.673 1.00 93.06 93 ILE A N 1
ATOM 721 C CA . ILE A 1 93 ? -16.849 -2.884 21.504 1.00 93.06 93 ILE A CA 1
ATOM 722 C C . ILE A 1 93 ? -15.571 -2.168 21.945 1.00 93.06 93 ILE A C 1
ATOM 724 O O . ILE A 1 93 ? -14.550 -2.271 21.263 1.00 93.06 93 ILE A O 1
ATOM 728 N N . LEU A 1 94 ? -15.628 -1.421 23.048 1.00 93.19 94 LEU A N 1
ATOM 729 C CA . LEU A 1 94 ? -14.467 -0.717 23.592 1.00 93.19 94 LEU A CA 1
ATOM 730 C C . LEU A 1 94 ? -13.419 -1.704 24.114 1.00 93.19 94 LEU A C 1
ATOM 732 O O . LEU A 1 94 ? -12.240 -1.520 23.820 1.00 93.19 94 LEU A O 1
ATOM 736 N N . ASP A 1 95 ? -13.846 -2.780 24.772 1.00 95.44 95 ASP A N 1
ATOM 737 C CA . ASP A 1 95 ? -12.955 -3.854 25.220 1.00 95.44 95 ASP A CA 1
ATOM 738 C C . ASP A 1 95 ? -12.242 -4.523 24.034 1.00 95.44 95 ASP A C 1
ATOM 740 O O . ASP A 1 95 ? -11.027 -4.717 24.057 1.00 95.44 95 ASP A O 1
ATOM 744 N N . LEU A 1 96 ? -12.971 -4.813 22.947 1.00 95.62 96 LEU A N 1
ATOM 745 C CA . LEU A 1 96 ? -12.380 -5.357 21.717 1.00 95.62 96 LEU A CA 1
ATOM 746 C C . LEU A 1 96 ? -11.399 -4.377 21.056 1.00 95.62 96 LEU A C 1
ATOM 748 O O . LEU A 1 96 ? -10.421 -4.798 20.441 1.00 95.62 96 LEU A O 1
ATOM 752 N N . LEU A 1 97 ? -11.646 -3.068 21.153 1.00 94.44 97 LEU A N 1
ATOM 753 C CA . LEU A 1 97 ? -10.712 -2.054 20.662 1.00 94.44 97 LEU A CA 1
ATOM 754 C C . LEU A 1 97 ? -9.425 -2.018 21.495 1.00 94.44 97 LEU A C 1
ATOM 756 O O . LEU A 1 97 ? -8.345 -1.912 20.919 1.00 94.44 97 LEU A O 1
ATOM 760 N N . GLU A 1 98 ? -9.524 -2.138 22.819 1.00 95.25 98 GLU A N 1
ATOM 761 C CA . GLU A 1 98 ? -8.356 -2.238 23.700 1.00 95.25 98 GLU A CA 1
ATOM 762 C C . GLU A 1 98 ? -7.565 -3.532 23.442 1.00 95.25 98 GLU A C 1
ATOM 764 O O . GLU A 1 98 ? -6.337 -3.503 23.355 1.00 95.25 98 GLU A O 1
ATOM 769 N N . GLU A 1 99 ? -8.253 -4.654 23.221 1.00 96.19 99 GLU A N 1
ATOM 770 C CA . GLU A 1 99 ? -7.625 -5.926 22.844 1.00 96.19 99 GLU A CA 1
ATOM 771 C C . GLU A 1 99 ? -6.903 -5.824 21.488 1.00 96.19 99 GLU A C 1
ATOM 773 O O . GLU A 1 99 ? -5.762 -6.269 21.347 1.00 96.19 99 GLU A O 1
ATOM 778 N N . ALA A 1 100 ? -7.519 -5.175 20.496 1.00 95.06 100 ALA A N 1
ATOM 779 C CA . ALA A 1 100 ? -6.880 -4.914 19.209 1.00 95.06 100 ALA A CA 1
ATOM 780 C C . ALA A 1 100 ? -5.633 -4.022 19.349 1.00 95.06 100 ALA A C 1
ATOM 782 O O . ALA A 1 100 ? -4.644 -4.223 18.642 1.00 95.06 100 ALA A O 1
ATOM 783 N N . ASP A 1 101 ? -5.659 -3.048 20.259 1.00 93.06 101 ASP A N 1
ATOM 784 C CA . ASP A 1 101 ? -4.502 -2.208 20.560 1.00 93.06 101 ASP A CA 1
ATOM 785 C C . ASP A 1 101 ? -3.368 -3.017 21.211 1.00 93.06 101 ASP A C 1
ATOM 787 O O . ASP A 1 101 ? -2.208 -2.824 20.844 1.00 93.06 101 ASP A O 1
ATOM 791 N N . ALA A 1 102 ? -3.690 -3.977 22.083 1.00 95.19 102 ALA A N 1
ATOM 792 C CA . ALA A 1 102 ? -2.710 -4.894 22.660 1.00 95.19 102 ALA A CA 1
ATOM 793 C C . ALA A 1 102 ? -2.063 -5.804 21.596 1.00 95.19 102 ALA A C 1
ATOM 795 O O . ALA A 1 102 ? -0.838 -5.909 21.547 1.00 95.19 102 ALA A O 1
ATOM 796 N N . PHE A 1 103 ? -2.852 -6.397 20.688 1.00 94.56 103 PHE A N 1
ATOM 797 C CA . PHE A 1 103 ? -2.305 -7.187 19.573 1.00 94.56 103 PHE A CA 1
ATOM 798 C C . PHE A 1 103 ? -1.417 -6.356 18.646 1.00 94.56 103 PHE A C 1
ATOM 800 O O . PHE A 1 103 ? -0.411 -6.848 18.130 1.00 94.56 103 PHE A O 1
ATOM 807 N N . TRP A 1 104 ? -1.763 -5.083 18.459 1.00 91.94 104 TRP A N 1
ATOM 808 C CA . TRP A 1 104 ? -0.962 -4.168 17.660 1.00 91.94 104 TRP A CA 1
ATOM 809 C C . TRP A 1 104 ? 0.399 -3.879 18.301 1.00 91.94 104 TRP A C 1
ATOM 811 O O . TRP A 1 104 ? 1.415 -3.850 17.602 1.00 91.94 104 TRP A O 1
ATOM 821 N N . ASP A 1 105 ? 0.430 -3.687 19.621 1.00 91.56 105 ASP A N 1
ATOM 822 C CA . ASP A 1 105 ? 1.669 -3.480 20.374 1.00 91.56 105 ASP A CA 1
ATOM 823 C C . ASP A 1 105 ? 2.583 -4.721 20.350 1.00 91.56 105 ASP A C 1
ATOM 825 O O . ASP A 1 105 ? 3.811 -4.583 20.370 1.00 91.56 105 ASP A O 1
ATOM 829 N N . ASP A 1 106 ? 1.997 -5.913 20.212 1.00 91.50 106 ASP A N 1
ATOM 830 C CA . ASP A 1 106 ? 2.696 -7.197 20.091 1.00 91.50 106 ASP A CA 1
ATOM 831 C C . ASP A 1 106 ? 3.170 -7.538 18.649 1.00 91.50 106 ASP A C 1
ATOM 833 O O . ASP A 1 106 ? 3.740 -8.609 18.427 1.00 91.50 106 ASP A O 1
ATOM 837 N N . ASP A 1 107 ? 3.006 -6.633 17.666 1.00 87.69 107 ASP A N 1
ATOM 838 C CA . ASP A 1 107 ? 3.261 -6.843 16.214 1.00 87.69 107 ASP A CA 1
ATOM 839 C C . ASP A 1 107 ? 2.387 -7.955 15.587 1.00 87.69 107 ASP A C 1
ATOM 841 O O . ASP A 1 107 ? 2.685 -8.455 14.497 1.00 87.69 107 ASP A O 1
ATOM 845 N N . ASP A 1 108 ? 1.283 -8.336 16.240 1.00 92.12 108 ASP A N 1
ATOM 846 C CA . ASP A 1 108 ? 0.340 -9.344 15.752 1.00 92.12 108 ASP A CA 1
ATOM 847 C C . ASP A 1 108 ? -0.784 -8.702 14.930 1.00 92.12 108 ASP A C 1
ATOM 849 O O . ASP A 1 108 ? -1.912 -8.445 15.364 1.00 92.12 108 ASP A O 1
ATOM 853 N N . VAL A 1 109 ? -0.425 -8.410 13.686 1.00 91.56 109 VAL A N 1
ATOM 854 C CA . VAL A 1 109 ? -1.275 -7.717 12.721 1.00 91.56 109 VAL A CA 1
ATOM 855 C C . VAL A 1 109 ? -2.550 -8.491 12.380 1.00 91.56 109 VAL A C 1
ATOM 857 O O . VAL A 1 109 ? -3.607 -7.873 12.258 1.00 91.56 109 VAL A O 1
ATOM 860 N N . GLU A 1 110 ? -2.469 -9.812 12.214 1.00 91.25 110 GLU A N 1
ATOM 861 C CA . GLU A 1 110 ? -3.630 -10.620 11.815 1.00 91.25 110 GLU A CA 1
ATOM 862 C C . GLU A 1 110 ? -4.674 -10.632 12.930 1.00 91.25 110 GLU A C 1
ATOM 864 O O . GLU A 1 110 ? -5.841 -10.325 12.689 1.00 91.25 110 GLU A O 1
ATOM 869 N N . ASN A 1 111 ? -4.241 -10.863 14.176 1.00 94.00 111 ASN A N 1
ATOM 870 C CA . ASN A 1 111 ? -5.152 -10.813 15.318 1.00 94.00 111 ASN A CA 1
ATOM 871 C C . ASN A 1 111 ? -5.685 -9.397 15.576 1.00 94.00 111 ASN A C 1
ATOM 873 O O . ASN A 1 111 ? -6.840 -9.245 15.977 1.00 94.00 111 ASN A O 1
ATOM 877 N N . THR A 1 112 ? -4.906 -8.351 15.277 1.00 95.25 112 THR A N 1
ATOM 878 C CA . THR A 1 112 ? -5.399 -6.966 15.327 1.00 95.25 112 THR A CA 1
ATOM 879 C C . THR A 1 112 ? -6.569 -6.763 14.360 1.00 95.25 112 THR A C 1
ATOM 881 O O . THR A 1 112 ? -7.614 -6.251 14.760 1.00 95.25 112 THR A O 1
ATOM 884 N N . ILE A 1 113 ? -6.420 -7.160 13.092 1.00 94.31 113 ILE A N 1
ATOM 885 C CA . ILE A 1 113 ? -7.461 -6.971 12.067 1.00 94.31 113 ILE A CA 1
ATOM 886 C C . ILE A 1 113 ? -8.705 -7.797 12.407 1.00 94.31 113 ILE A C 1
ATOM 888 O O . ILE A 1 113 ? -9.807 -7.248 12.419 1.00 94.31 113 ILE A O 1
ATOM 892 N N . ASP A 1 114 ? -8.530 -9.069 12.772 1.00 96.06 114 ASP A N 1
ATOM 893 C CA . ASP A 1 114 ? -9.633 -9.953 13.160 1.00 96.06 114 ASP A CA 1
ATOM 894 C C . ASP A 1 114 ? -10.446 -9.383 14.332 1.00 96.06 114 ASP A C 1
ATOM 896 O O . ASP A 1 114 ? -11.677 -9.463 14.348 1.00 96.06 114 ASP A O 1
ATOM 900 N N . THR A 1 115 ? -9.773 -8.796 15.323 1.00 96.69 115 THR A N 1
ATOM 901 C CA . THR A 1 115 ? -10.432 -8.226 16.507 1.00 96.69 115 THR A CA 1
ATOM 902 C C . THR A 1 115 ? -11.178 -6.934 16.165 1.00 96.69 115 THR A C 1
ATOM 904 O O . THR A 1 115 ? -12.316 -6.746 16.603 1.00 96.69 115 THR A O 1
ATOM 907 N N . LEU A 1 116 ? -10.614 -6.083 15.299 1.00 95.94 116 LEU A N 1
ATOM 908 C CA . LEU A 1 116 ? -11.296 -4.888 14.783 1.00 95.94 116 LEU A CA 1
ATOM 909 C C . LEU A 1 116 ? -12.540 -5.237 13.954 1.00 95.94 116 LEU A C 1
ATOM 911 O O . LEU A 1 116 ? -13.567 -4.563 14.069 1.00 95.94 116 LEU A O 1
ATOM 915 N N . ASP A 1 117 ? -12.484 -6.307 13.162 1.00 94.94 117 ASP A N 1
ATOM 916 C CA . ASP A 1 117 ? -13.630 -6.789 12.390 1.00 94.94 117 ASP A CA 1
ATOM 917 C C . ASP A 1 117 ? -14.730 -7.351 13.302 1.00 94.94 117 ASP A C 1
ATOM 919 O O . ASP A 1 117 ? -15.917 -7.089 13.078 1.00 94.94 117 ASP A O 1
ATOM 923 N N . ARG A 1 118 ? -14.365 -8.055 14.385 1.00 95.19 118 ARG A N 1
ATOM 924 C CA . ARG A 1 118 ? -15.323 -8.482 15.424 1.00 95.19 118 ARG A CA 1
ATOM 925 C C . ARG A 1 118 ? -15.977 -7.287 16.111 1.00 95.19 118 ARG A C 1
ATOM 927 O O . ARG A 1 118 ? -17.199 -7.286 16.268 1.00 95.19 118 ARG A O 1
ATOM 934 N N . ALA A 1 119 ? -15.200 -6.259 16.455 1.00 95.50 119 ALA A N 1
ATOM 935 C CA . ALA A 1 119 ? -15.719 -5.018 17.027 1.00 95.50 119 ALA A CA 1
ATOM 936 C C . ALA A 1 119 ? -16.727 -4.347 16.077 1.00 95.50 119 ALA A C 1
ATOM 938 O O . ALA A 1 119 ? -17.802 -3.913 16.495 1.00 95.50 119 ALA A O 1
ATOM 939 N N . TYR A 1 120 ? -16.435 -4.331 14.773 1.00 93.69 120 TYR A N 1
ATOM 940 C CA . TYR A 1 120 ? -17.344 -3.794 13.761 1.00 93.69 120 TYR A CA 1
ATOM 941 C C . TYR A 1 120 ? -18.619 -4.632 13.597 1.00 93.69 120 TYR A C 1
ATOM 943 O O . TYR A 1 120 ? -19.716 -4.083 13.465 1.00 93.69 120 TYR A O 1
ATOM 951 N N . ALA A 1 121 ? -18.502 -5.960 13.623 1.00 93.75 121 ALA A N 1
ATOM 952 C CA . ALA A 1 121 ? -19.651 -6.856 13.568 1.00 93.75 121 ALA A CA 1
ATOM 953 C C . ALA A 1 121 ? -20.581 -6.650 14.775 1.00 93.75 121 ALA A C 1
ATOM 955 O O . ALA A 1 121 ? -21.801 -6.580 14.604 1.00 93.75 121 ALA A O 1
ATOM 956 N N . LEU A 1 122 ? -20.009 -6.477 15.971 1.00 91.56 122 LEU A N 1
ATOM 957 C CA . LEU A 1 122 ? -20.762 -6.186 17.189 1.00 91.56 122 LEU A CA 1
ATOM 958 C C . LEU A 1 122 ? -21.453 -4.817 17.087 1.00 91.56 122 LEU A C 1
ATOM 960 O O . LEU A 1 122 ? -22.655 -4.719 17.324 1.00 91.56 122 LEU A O 1
ATOM 964 N N . LEU A 1 123 ? -20.755 -3.793 16.583 1.00 90.88 123 LEU A N 1
ATOM 965 C CA . LEU A 1 123 ? -21.326 -2.469 16.305 1.00 90.88 123 LEU A CA 1
ATOM 966 C C . LEU A 1 123 ? -22.529 -2.513 15.344 1.00 90.88 123 LEU A C 1
ATOM 968 O O . LEU A 1 123 ? -23.485 -1.744 15.495 1.00 90.88 123 LEU A O 1
ATOM 972 N N . LEU A 1 124 ? -22.503 -3.385 14.333 1.00 88.12 124 LEU A N 1
ATOM 973 C CA . LEU A 1 124 ? -23.633 -3.564 13.418 1.00 88.12 124 LEU A CA 1
ATOM 974 C C . LEU A 1 124 ? -24.845 -4.206 14.105 1.00 88.12 124 LEU A C 1
ATOM 976 O O . LEU A 1 124 ? -25.972 -3.843 13.766 1.00 88.12 124 LEU A O 1
ATOM 980 N N . ALA A 1 125 ? -24.621 -5.108 15.063 1.00 85.50 125 ALA A N 1
ATOM 981 C CA . ALA A 1 125 ? -25.678 -5.806 15.793 1.00 85.50 125 ALA A CA 1
ATOM 982 C C . ALA A 1 125 ? -26.436 -4.901 16.785 1.00 85.50 125 ALA A C 1
ATOM 984 O O . ALA A 1 125 ? -27.626 -5.120 17.016 1.00 85.50 125 ALA A O 1
ATOM 985 N N . VAL A 1 126 ? -25.793 -3.854 17.319 1.00 83.69 126 VAL A N 1
ATOM 986 C CA . VAL A 1 126 ? -26.433 -2.881 18.225 1.00 83.69 126 VAL A CA 1
ATOM 987 C C . VAL A 1 126 ? -27.566 -2.139 17.501 1.00 83.69 126 VAL A C 1
ATOM 989 O O . VAL A 1 126 ? -27.318 -1.389 16.558 1.00 83.69 126 VAL A O 1
ATOM 992 N N . ASN A 1 127 ? -28.821 -2.291 17.924 1.00 70.19 127 ASN A N 1
ATOM 993 C CA . ASN A 1 127 ? -29.971 -1.648 17.274 1.00 70.19 127 ASN A CA 1
ATOM 994 C C . ASN A 1 127 ? -30.468 -0.429 18.070 1.00 70.19 127 ASN A C 1
ATOM 996 O O . ASN A 1 127 ? -31.317 -0.582 18.943 1.00 70.19 127 ASN A O 1
ATOM 1000 N N . GLY A 1 128 ? -29.956 0.764 17.753 1.00 62.44 128 GLY A N 1
ATOM 1001 C CA . GLY A 1 128 ? -30.092 1.957 18.595 1.00 62.44 128 GLY A CA 1
ATOM 1002 C C . GLY A 1 128 ? -31.266 2.902 18.299 1.00 62.44 128 GLY A C 1
ATOM 1003 O O . GLY A 1 128 ? -31.762 3.005 17.177 1.00 62.44 128 GLY A O 1
ATOM 1004 N N . ASN A 1 129 ? -31.653 3.645 19.339 1.00 64.12 129 ASN A N 1
ATOM 1005 C CA . ASN A 1 129 ? -32.459 4.872 19.286 1.00 64.12 129 ASN A CA 1
ATOM 1006 C C . ASN A 1 129 ? -31.632 6.071 18.736 1.00 64.12 129 ASN A C 1
ATOM 1008 O O . ASN A 1 129 ? -30.480 5.916 18.330 1.00 64.12 129 ASN A O 1
ATOM 1012 N N . ALA A 1 130 ? -32.204 7.282 18.693 1.00 64.44 130 ALA A N 1
ATOM 1013 C CA . ALA A 1 130 ? -31.548 8.444 18.075 1.00 64.44 130 ALA A CA 1
ATOM 1014 C C . ALA A 1 130 ? -30.203 8.847 18.728 1.00 64.44 130 ALA A C 1
ATOM 1016 O O . ALA A 1 130 ? -29.304 9.285 18.014 1.00 64.44 130 ALA A O 1
ATOM 1017 N N . GLU A 1 131 ? -30.041 8.669 20.045 1.00 65.06 131 GLU A N 1
ATOM 1018 C CA . GLU A 1 131 ? -28.807 9.032 20.766 1.00 65.06 131 GLU A CA 1
ATOM 1019 C C . GLU A 1 131 ? -27.697 7.993 20.545 1.00 65.06 131 GLU A C 1
ATOM 1021 O O . GLU A 1 131 ? -26.550 8.338 20.251 1.00 65.06 131 GLU A O 1
ATOM 1026 N N . VAL A 1 132 ? -28.060 6.706 20.557 1.00 74.69 132 VAL A N 1
ATOM 1027 C CA . VAL A 1 132 ? -27.145 5.597 20.247 1.00 74.69 132 VAL A CA 1
ATOM 1028 C C . VAL A 1 132 ? -26.638 5.687 18.805 1.00 74.69 132 VAL A C 1
ATOM 1030 O O . VAL A 1 132 ? -25.502 5.313 18.526 1.00 74.69 132 VAL A O 1
ATOM 1033 N N . SER A 1 133 ? -27.412 6.269 17.881 1.00 79.44 133 SER A N 1
ATOM 1034 C CA . SER A 1 133 ? -26.953 6.492 16.504 1.00 79.44 133 SER A CA 1
ATOM 1035 C C . SER A 1 133 ? -25.684 7.347 16.426 1.00 79.44 133 SER A C 1
ATOM 1037 O O . SER A 1 133 ? -24.808 7.046 15.618 1.00 79.44 133 SER A O 1
ATOM 1039 N N . ARG A 1 134 ? -25.554 8.386 17.263 1.00 84.50 134 ARG A N 1
ATOM 1040 C CA . ARG A 1 134 ? -24.372 9.261 17.252 1.00 84.50 134 ARG A CA 1
ATOM 1041 C C . ARG A 1 134 ? -23.143 8.542 17.798 1.00 84.50 134 ARG A C 1
ATOM 1043 O O . ARG A 1 134 ? -22.090 8.566 17.171 1.00 84.50 134 ARG A O 1
ATOM 1050 N N . GLN A 1 135 ? -23.301 7.851 18.923 1.00 85.62 135 GLN A N 1
ATOM 1051 C CA . GLN A 1 135 ? -22.218 7.072 19.525 1.00 85.62 135 GLN A CA 1
ATOM 1052 C C . GLN A 1 135 ? -21.744 5.952 18.588 1.00 85.62 135 GLN A C 1
ATOM 1054 O O . GLN A 1 135 ? -20.547 5.697 18.467 1.00 85.62 135 GLN A O 1
ATOM 1059 N N . LYS A 1 136 ? -22.669 5.326 17.851 1.00 88.12 136 LYS A N 1
ATOM 1060 C CA . LYS A 1 136 ? -22.326 4.343 16.819 1.00 88.12 136 LYS A CA 1
ATOM 1061 C C . LYS A 1 136 ? -21.504 4.938 15.682 1.00 88.12 136 LYS A C 1
ATOM 1063 O O . LYS A 1 136 ? -20.598 4.272 15.184 1.00 88.12 136 LYS A O 1
ATOM 1068 N N . ASP A 1 137 ? -21.821 6.152 15.245 1.00 89.06 137 ASP A N 1
ATOM 1069 C CA . ASP A 1 137 ? -21.060 6.828 14.193 1.00 89.06 137 ASP A CA 1
ATOM 1070 C C . ASP A 1 137 ? -19.643 7.182 14.668 1.00 89.06 137 ASP A C 1
ATOM 1072 O O . ASP A 1 137 ? -18.683 6.994 13.914 1.00 89.06 137 ASP A O 1
ATOM 1076 N N . ASP A 1 138 ? -19.496 7.593 15.930 1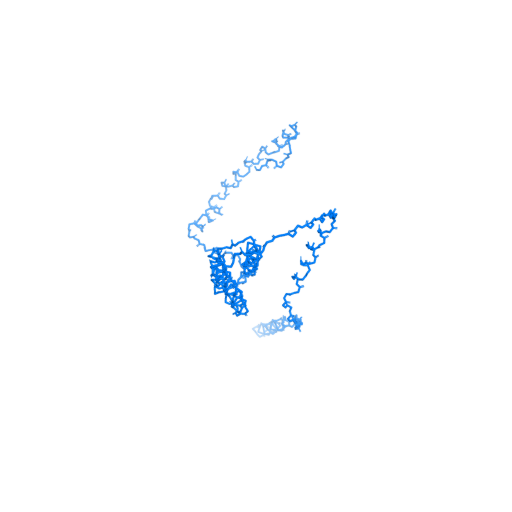.00 90.44 138 ASP A N 1
ATOM 1077 C CA . ASP A 1 138 ? -18.193 7.855 16.548 1.00 90.44 138 ASP A CA 1
ATOM 1078 C C . ASP A 1 138 ? -17.346 6.571 16.638 1.00 90.44 138 ASP A C 1
ATOM 1080 O O . ASP A 1 138 ? -16.188 6.560 16.207 1.00 90.44 138 ASP A O 1
ATOM 1084 N N . LEU A 1 139 ? -17.928 5.453 17.092 1.00 91.56 139 LEU A N 1
ATOM 1085 C CA . LEU A 1 139 ? -17.249 4.149 17.115 1.00 91.56 139 LEU A CA 1
ATOM 1086 C C . LEU A 1 139 ? -16.902 3.651 15.711 1.00 91.56 139 LEU A C 1
ATOM 1088 O O . LEU A 1 139 ? -15.798 3.158 15.478 1.00 91.56 139 LEU A O 1
ATOM 1092 N N . ARG A 1 140 ? -17.805 3.832 14.740 1.00 91.75 140 ARG A N 1
ATOM 1093 C CA . ARG A 1 140 ? -17.539 3.491 13.337 1.00 91.75 140 ARG A CA 1
ATOM 1094 C C . ARG A 1 140 ? -16.314 4.241 12.829 1.00 91.75 140 ARG A C 1
ATOM 1096 O O . ARG A 1 140 ? -15.469 3.650 12.151 1.00 91.75 140 ARG A O 1
ATOM 1103 N N . LEU A 1 141 ? -16.219 5.531 13.145 1.00 93.75 141 LEU A N 1
ATOM 1104 C CA . LEU A 1 141 ? -15.086 6.360 12.762 1.00 93.75 141 LEU A CA 1
ATOM 1105 C C . LEU A 1 141 ? -13.792 5.888 13.436 1.00 93.75 141 LEU A C 1
ATOM 1107 O O . LEU A 1 141 ? -12.763 5.825 12.763 1.00 93.75 141 LEU A O 1
ATOM 1111 N N . LEU A 1 142 ? -13.833 5.543 14.726 1.00 94.00 142 LEU A N 1
ATOM 1112 C CA . LEU A 1 142 ? -12.676 5.033 15.468 1.00 94.00 142 LEU A CA 1
ATOM 1113 C C . LEU A 1 142 ? -12.151 3.719 14.882 1.00 94.00 142 LEU A C 1
ATOM 1115 O O . LEU A 1 142 ? -10.974 3.651 14.521 1.00 94.00 142 LEU A O 1
ATOM 1119 N N . ILE A 1 143 ? -13.024 2.726 14.691 1.00 94.12 143 ILE A N 1
ATOM 1120 C CA . ILE A 1 143 ? -12.659 1.428 14.102 1.00 94.12 143 ILE A CA 1
ATOM 1121 C C . ILE A 1 143 ? -12.063 1.634 12.703 1.00 94.12 143 ILE A C 1
ATOM 1123 O O . ILE A 1 143 ? -10.975 1.146 12.404 1.00 94.12 143 ILE A O 1
ATOM 1127 N N . SER A 1 144 ? -12.716 2.442 11.860 1.00 95.19 144 SER A N 1
ATOM 1128 C CA . SER A 1 144 ? -12.246 2.708 10.491 1.00 95.19 144 SER A CA 1
ATOM 1129 C C . SER A 1 144 ? -10.867 3.374 10.470 1.00 95.19 144 SER A C 1
ATOM 1131 O O . SER A 1 144 ? -10.003 3.005 9.672 1.00 95.19 144 SER A O 1
ATOM 1133 N N . LYS A 1 145 ? -10.637 4.350 11.359 1.00 94.69 145 LYS A N 1
ATOM 1134 C CA . LYS A 1 145 ? -9.332 5.010 11.504 1.00 94.69 145 LYS A CA 1
ATOM 1135 C C . LYS A 1 145 ? -8.252 4.020 11.933 1.00 94.69 145 LYS A C 1
ATOM 1137 O O . LYS A 1 145 ? -7.147 4.087 11.397 1.00 94.69 145 LYS A O 1
ATOM 1142 N N . ARG A 1 146 ? -8.560 3.103 12.856 1.00 92.50 146 ARG A N 1
ATOM 1143 C CA . ARG A 1 146 ? -7.604 2.090 13.319 1.00 92.50 146 ARG A CA 1
ATOM 1144 C C . ARG A 1 146 ? -7.247 1.107 12.209 1.00 92.50 146 ARG A C 1
ATOM 1146 O O . ARG A 1 146 ? -6.064 0.912 11.951 1.00 92.50 146 ARG A O 1
ATOM 1153 N N . ILE A 1 147 ? -8.239 0.593 11.482 1.00 93.44 147 ILE A N 1
ATOM 1154 C CA . ILE A 1 147 ? -8.028 -0.277 10.315 1.00 93.44 147 ILE A CA 1
ATOM 1155 C C . ILE A 1 147 ? -7.107 0.410 9.296 1.00 93.44 147 ILE A C 1
ATOM 1157 O O . ILE A 1 147 ? -6.104 -0.157 8.862 1.00 93.44 147 ILE A O 1
ATOM 1161 N N . MET A 1 148 ? -7.391 1.670 8.955 1.00 92.50 148 MET A N 1
ATOM 1162 C CA . MET A 1 148 ? -6.532 2.444 8.056 1.00 92.50 148 MET A CA 1
ATOM 1163 C C . MET A 1 148 ? -5.101 2.598 8.580 1.00 92.50 148 MET A C 1
ATOM 1165 O O . MET A 1 148 ? -4.154 2.480 7.799 1.00 92.50 148 MET A O 1
ATOM 1169 N N . ALA A 1 149 ? -4.930 2.850 9.879 1.00 90.56 149 ALA A N 1
ATOM 1170 C CA . ALA A 1 149 ? -3.612 2.960 10.494 1.00 90.56 149 ALA A CA 1
ATOM 1171 C C . ALA A 1 149 ? -2.819 1.651 10.343 1.00 90.56 149 ALA A C 1
ATOM 1173 O O . ALA A 1 149 ? -1.692 1.691 9.844 1.00 90.56 149 ALA A O 1
ATOM 1174 N N . VAL A 1 150 ? -3.439 0.510 10.660 1.00 90.38 150 VAL A N 1
ATOM 1175 C CA . VAL A 1 150 ? -2.852 -0.836 10.538 1.00 90.38 150 VAL A CA 1
ATOM 1176 C C . VAL A 1 150 ? -2.379 -1.112 9.106 1.00 90.38 150 VAL A C 1
ATOM 1178 O O . VAL A 1 150 ? -1.219 -1.470 8.889 1.00 90.38 150 VAL A O 1
ATOM 1181 N N . TYR A 1 151 ? -3.231 -0.877 8.105 1.00 88.88 151 TYR A N 1
ATOM 1182 C CA . TYR A 1 151 ? -2.866 -1.106 6.702 1.00 88.88 151 TYR A CA 1
ATOM 1183 C C . TYR A 1 151 ? -1.800 -0.127 6.190 1.00 88.88 151 TYR A C 1
ATOM 1185 O O . TYR A 1 151 ? -0.898 -0.520 5.449 1.00 88.88 151 TYR A O 1
ATOM 1193 N N . SER A 1 152 ? -1.854 1.142 6.604 1.00 87.31 152 SER A N 1
ATOM 1194 C CA . SER A 1 152 ? -0.856 2.141 6.197 1.00 87.31 152 SER A CA 1
ATOM 1195 C C . SER A 1 152 ? 0.537 1.846 6.764 1.00 87.31 152 SER A C 1
ATOM 1197 O O . SER A 1 152 ? 1.543 2.055 6.083 1.00 87.31 152 SER A O 1
ATOM 1199 N N . ALA A 1 153 ? 0.599 1.305 7.982 1.00 82.94 153 ALA A N 1
ATOM 1200 C CA . ALA A 1 153 ? 1.840 0.887 8.613 1.00 82.94 153 ALA A CA 1
ATOM 1201 C C . ALA A 1 153 ? 2.456 -0.325 7.895 1.00 82.94 153 ALA A C 1
ATOM 1203 O O . ALA A 1 153 ? 3.668 -0.355 7.684 1.00 82.94 153 ALA A O 1
ATOM 1204 N N . GLN A 1 154 ? 1.637 -1.276 7.433 1.00 73.50 154 GLN A N 1
ATOM 1205 C CA . GLN A 1 154 ? 2.110 -2.411 6.633 1.00 73.50 154 GLN A CA 1
ATOM 1206 C C . GLN A 1 154 ? 2.618 -2.000 5.246 1.00 73.50 154 GLN A C 1
ATOM 1208 O O . GLN A 1 154 ? 3.633 -2.518 4.779 1.00 73.50 154 GLN A O 1
ATOM 1213 N N . GLN A 1 155 ? 1.952 -1.047 4.587 1.00 65.31 155 GLN A N 1
ATOM 1214 C CA . GLN A 1 155 ? 2.256 -0.667 3.204 1.00 65.31 155 GLN A CA 1
ATOM 1215 C C . GLN A 1 155 ? 3.681 -0.110 3.018 1.00 65.31 155 GLN A C 1
ATOM 1217 O O . GLN A 1 155 ? 4.244 -0.199 1.926 1.00 65.31 155 GLN A O 1
ATOM 1222 N N . SER A 1 156 ? 4.298 0.425 4.076 1.00 58.75 156 SER A N 1
ATOM 1223 C CA . SER A 1 156 ? 5.673 0.938 4.023 1.00 58.75 156 SER A CA 1
ATOM 1224 C C . SER A 1 156 ? 6.749 -0.134 4.222 1.00 58.75 156 SER A C 1
ATOM 1226 O O . SER A 1 156 ? 7.933 0.161 4.034 1.00 58.75 156 SER A O 1
ATOM 1228 N N . VAL A 1 157 ? 6.383 -1.355 4.618 1.00 57.84 157 VAL A N 1
ATOM 1229 C CA . VAL A 1 157 ? 7.341 -2.402 4.979 1.00 57.84 157 VAL A CA 1
ATOM 1230 C C . VAL A 1 157 ? 7.266 -3.541 3.970 1.00 57.84 157 VAL A C 1
ATOM 1232 O O . VAL A 1 157 ? 6.867 -4.660 4.281 1.00 57.84 157 VAL A O 1
ATOM 1235 N N . THR A 1 158 ? 7.756 -3.312 2.750 1.00 55.84 158 THR A N 1
ATOM 1236 C CA . THR A 1 158 ? 8.335 -4.436 2.005 1.00 55.84 158 THR A CA 1
ATOM 1237 C C . THR A 1 158 ? 9.508 -4.956 2.842 1.00 55.84 158 THR A C 1
ATOM 1239 O O . THR A 1 158 ? 10.596 -4.378 2.810 1.00 55.84 158 THR A O 1
ATOM 1242 N N . ARG A 1 159 ? 9.278 -5.990 3.666 1.00 56.53 159 ARG A N 1
ATOM 1243 C CA . ARG A 1 159 ? 10.318 -6.666 4.457 1.00 56.53 159 ARG A CA 1
ATOM 1244 C C . ARG A 1 159 ? 11.310 -7.307 3.476 1.00 56.53 159 ARG A C 1
ATOM 1246 O O . ARG A 1 159 ? 11.126 -8.430 3.026 1.00 56.53 159 ARG A O 1
ATOM 1253 N N . GLY A 1 160 ? 12.346 -6.561 3.102 1.00 62.81 160 GLY A N 1
ATOM 1254 C CA . GLY A 1 160 ? 13.376 -6.994 2.165 1.00 62.81 160 GLY A CA 1
ATOM 1255 C C . GLY A 1 160 ? 14.306 -5.849 1.777 1.00 62.81 160 GLY A C 1
ATOM 1256 O O . GLY A 1 160 ? 13.940 -4.677 1.821 1.00 62.81 160 GLY A O 1
ATOM 1257 N N . LYS A 1 161 ? 15.537 -6.178 1.372 1.00 64.00 161 LYS A N 1
ATOM 1258 C CA . LYS A 1 161 ? 16.358 -5.245 0.592 1.00 64.00 161 LYS A CA 1
ATOM 1259 C C . LYS A 1 161 ? 15.524 -4.944 -0.651 1.00 64.00 161 LYS A C 1
ATOM 1261 O O . LYS A 1 161 ? 15.163 -5.909 -1.315 1.00 64.00 161 LYS A O 1
ATOM 1266 N N . ALA A 1 162 ? 15.167 -3.685 -0.905 1.00 60.38 162 ALA A N 1
ATOM 1267 C CA . ALA A 1 162 ? 14.383 -3.259 -2.067 1.00 60.38 162 ALA A CA 1
ATOM 1268 C C . ALA A 1 162 ? 15.116 -3.619 -3.374 1.00 60.38 162 ALA A C 1
ATOM 1270 O O . ALA A 1 162 ? 15.784 -2.797 -3.995 1.00 60.38 162 ALA A O 1
ATOM 1271 N N . GLY A 1 163 ? 15.093 -4.902 -3.707 1.00 67.12 163 GLY A N 1
ATOM 1272 C CA . GLY A 1 163 ? 15.583 -5.479 -4.932 1.00 67.12 163 GLY A CA 1
ATOM 1273 C C . GLY A 1 163 ? 14.444 -5.473 -5.927 1.00 67.12 163 GLY A C 1
ATOM 1274 O O . GLY A 1 163 ? 13.280 -5.641 -5.562 1.00 67.12 163 GLY A O 1
ATOM 1275 N N . GLU A 1 164 ? 14.798 -5.252 -7.182 1.00 73.81 164 GLU A N 1
ATOM 1276 C CA . GLU A 1 164 ? 13.909 -5.485 -8.308 1.00 73.81 164 GLU A CA 1
ATOM 1277 C C . GLU A 1 164 ? 13.256 -6.872 -8.183 1.00 73.81 164 GLU A C 1
ATOM 1279 O O . GLU A 1 164 ? 13.888 -7.810 -7.679 1.00 73.81 164 GLU A O 1
ATOM 1284 N N . ILE A 1 165 ? 11.991 -6.994 -8.612 1.00 69.19 165 ILE A N 1
ATOM 1285 C CA . ILE A 1 165 ? 11.306 -8.290 -8.721 1.00 69.19 165 ILE A CA 1
ATOM 1286 C C . ILE A 1 165 ? 12.285 -9.247 -9.408 1.00 69.19 165 ILE A C 1
ATOM 1288 O O . ILE A 1 165 ? 12.762 -8.911 -10.495 1.00 69.19 165 ILE A O 1
ATOM 1292 N N . PRO A 1 166 ? 12.634 -10.398 -8.802 1.00 67.31 166 PRO A N 1
ATOM 1293 C CA . PRO A 1 166 ? 13.620 -11.282 -9.391 1.00 67.31 166 PRO A CA 1
ATOM 1294 C C . PRO A 1 166 ? 13.093 -11.743 -10.747 1.00 67.31 166 PRO A C 1
ATOM 1296 O O . PRO A 1 166 ? 12.138 -12.516 -10.829 1.00 67.31 166 PRO A O 1
ATOM 1299 N N . LEU A 1 167 ? 13.705 -11.238 -11.818 1.00 69.50 167 LEU A N 1
ATOM 1300 C CA . LEU A 1 167 ? 13.418 -11.673 -13.173 1.00 69.50 167 LEU A CA 1
ATOM 1301 C C . LEU A 1 167 ? 13.953 -13.097 -13.303 1.00 69.50 167 LEU A C 1
ATOM 1303 O O . LEU A 1 167 ? 15.123 -13.321 -13.615 1.00 69.50 167 LEU A O 1
ATOM 1307 N N . GLN A 1 168 ? 13.105 -14.080 -13.007 1.00 73.31 168 GLN A N 1
ATOM 1308 C CA . GLN A 1 168 ? 13.416 -15.465 -13.309 1.00 73.31 168 GLN A CA 1
ATOM 1309 C C . GLN A 1 168 ? 13.480 -15.588 -14.833 1.00 73.31 168 GLN A C 1
ATOM 1311 O O . GLN A 1 168 ? 12.463 -15.493 -15.520 1.00 73.31 168 GLN A O 1
ATOM 1316 N N . MET A 1 169 ? 14.694 -15.745 -15.363 1.00 78.88 169 MET A N 1
ATOM 1317 C CA . MET A 1 169 ? 14.921 -15.856 -16.799 1.00 78.88 169 MET A CA 1
ATOM 1318 C C . MET A 1 169 ? 14.241 -17.127 -17.320 1.00 78.88 169 MET A C 1
ATOM 1320 O O . MET A 1 169 ? 14.703 -18.241 -17.077 1.00 78.88 169 MET A O 1
ATOM 1324 N N . ASN A 1 170 ? 13.110 -16.955 -18.000 1.00 89.38 170 ASN A N 1
ATOM 1325 C CA . ASN A 1 170 ? 12.423 -18.035 -18.696 1.00 89.38 170 ASN A CA 1
ATOM 1326 C C . ASN A 1 170 ? 13.213 -18.386 -19.965 1.00 89.38 170 ASN A C 1
ATOM 1328 O O . ASN A 1 170 ? 13.665 -17.490 -20.675 1.00 89.38 170 ASN A O 1
ATOM 1332 N N . GLU A 1 171 ? 13.334 -19.674 -20.285 1.00 91.62 171 GLU A N 1
ATOM 1333 C CA . GLU A 1 171 ? 14.025 -20.155 -21.486 1.00 91.62 171 GLU A CA 1
ATOM 1334 C C . GLU A 1 171 ? 13.493 -19.500 -22.775 1.00 91.62 171 GLU A C 1
ATOM 1336 O O . GLU A 1 171 ? 14.267 -19.156 -23.669 1.00 91.62 171 GLU A O 1
ATOM 1341 N N . ALA A 1 172 ? 12.177 -19.275 -22.866 1.00 91.12 172 ALA A N 1
ATOM 1342 C CA . ALA A 1 172 ? 11.576 -18.597 -24.014 1.00 91.12 172 ALA A CA 1
ATOM 1343 C C . ALA A 1 172 ? 12.028 -17.130 -24.114 1.00 91.12 172 ALA A C 1
ATOM 1345 O O . ALA A 1 172 ? 12.355 -16.661 -25.202 1.00 91.12 172 ALA A O 1
ATOM 1346 N N . ILE A 1 173 ? 12.105 -16.432 -22.976 1.00 88.94 173 ILE A N 1
ATOM 1347 C CA . ILE A 1 173 ? 12.558 -15.036 -22.903 1.00 88.94 173 ILE A CA 1
ATOM 1348 C C . ILE A 1 173 ? 14.044 -14.953 -23.262 1.00 88.94 173 ILE A C 1
ATOM 1350 O O . ILE A 1 173 ? 14.446 -14.093 -24.039 1.00 88.94 173 ILE A O 1
ATOM 1354 N N . GLU A 1 174 ? 14.864 -15.877 -22.762 1.00 90.50 174 GLU A N 1
ATOM 1355 C CA . GLU A 1 174 ? 16.290 -15.921 -23.081 1.00 90.50 174 GLU A CA 1
ATOM 1356 C C . GLU A 1 174 ? 16.535 -16.168 -24.575 1.00 90.50 174 GLU A C 1
ATOM 1358 O O . GLU A 1 174 ? 17.390 -15.523 -25.188 1.00 90.50 174 GLU A O 1
ATOM 1363 N N . ARG A 1 175 ? 15.771 -17.084 -25.180 1.00 92.50 175 ARG A N 1
ATOM 1364 C CA . ARG A 1 175 ? 15.836 -17.368 -26.617 1.00 92.50 175 ARG A CA 1
ATOM 1365 C C . ARG A 1 175 ? 15.499 -16.131 -27.443 1.00 92.50 175 ARG A C 1
ATOM 1367 O O . ARG A 1 175 ? 16.232 -15.832 -28.383 1.00 92.50 175 ARG A O 1
ATOM 1374 N N . GLU A 1 176 ? 14.450 -15.413 -27.061 1.00 91.94 176 GLU A N 1
ATOM 1375 C CA . GLU A 1 176 ? 14.014 -14.194 -27.740 1.00 91.94 176 GLU A CA 1
ATOM 1376 C C . GLU A 1 176 ? 15.068 -13.086 -27.623 1.00 91.94 176 GLU A C 1
ATOM 1378 O O . GLU A 1 176 ? 15.471 -12.497 -28.621 1.00 91.94 176 GLU A O 1
ATOM 1383 N N . ILE A 1 177 ? 15.630 -12.874 -26.428 1.00 91.19 177 ILE A N 1
ATOM 1384 C CA . ILE A 1 177 ? 16.723 -11.912 -26.219 1.00 91.19 177 ILE A CA 1
ATOM 1385 C C . ILE A 1 177 ? 17.925 -12.248 -27.112 1.00 91.19 177 ILE A C 1
ATOM 1387 O O . ILE A 1 177 ? 18.500 -11.355 -27.740 1.00 91.19 177 ILE A O 1
ATOM 1391 N N . ARG A 1 178 ? 18.304 -13.529 -27.212 1.00 93.00 178 ARG A N 1
ATOM 1392 C CA . ARG A 1 178 ? 19.399 -13.961 -28.095 1.00 93.00 178 ARG A CA 1
ATOM 1393 C C . ARG A 1 178 ? 19.065 -13.757 -29.576 1.00 93.00 178 ARG A C 1
ATOM 1395 O O . ARG A 1 178 ? 19.962 -13.400 -30.339 1.00 93.00 178 ARG A O 1
ATOM 1402 N N . ALA A 1 179 ? 17.812 -13.959 -29.985 1.00 92.19 179 ALA A N 1
ATOM 1403 C CA . ALA A 1 179 ? 17.360 -13.702 -31.352 1.00 92.19 179 ALA A CA 1
ATOM 1404 C C . ALA A 1 179 ? 17.444 -12.204 -31.699 1.00 92.19 179 ALA A C 1
ATOM 1406 O O . ALA A 1 179 ? 18.087 -11.845 -32.692 1.00 92.19 179 ALA A O 1
ATOM 1407 N N . PHE A 1 180 ? 16.930 -11.337 -30.817 1.00 90.56 180 PHE A N 1
ATOM 1408 C CA . PHE A 1 180 ? 16.999 -9.875 -30.944 1.00 90.56 180 PHE A CA 1
ATOM 1409 C C . PHE A 1 180 ? 18.433 -9.338 -30.983 1.00 90.56 180 PHE A C 1
ATOM 1411 O O . PHE A 1 180 ? 18.722 -8.379 -31.699 1.00 90.56 180 PHE A O 1
ATOM 1418 N N . GLN A 1 181 ? 19.349 -9.936 -30.217 1.00 90.50 181 GLN A N 1
ATOM 1419 C CA . GLN A 1 181 ? 20.754 -9.519 -30.184 1.00 90.50 181 GLN A CA 1
ATOM 1420 C C . GLN A 1 181 ? 21.591 -10.095 -31.336 1.00 90.50 181 GLN A C 1
ATOM 1422 O O . GLN A 1 181 ? 22.655 -9.551 -31.638 1.00 90.50 181 GLN A O 1
ATOM 1427 N N . GLY A 1 182 ? 21.136 -11.175 -31.974 1.00 91.62 182 GLY A N 1
ATOM 1428 C CA . GLY A 1 182 ? 21.856 -11.880 -33.030 1.00 91.62 182 GLY A CA 1
ATOM 1429 C C . GLY A 1 182 ? 21.223 -11.689 -34.413 1.00 91.62 182 GLY A C 1
ATOM 1430 O O . GLY A 1 182 ? 21.414 -10.635 -35.023 1.00 91.62 182 GLY A O 1
ATOM 1431 N N . PRO A 1 183 ? 20.522 -12.708 -34.949 1.00 89.56 183 PRO A N 1
ATOM 1432 C CA . PRO A 1 183 ? 20.055 -12.731 -36.338 1.00 89.56 183 PRO A CA 1
ATOM 1433 C C . PRO A 1 183 ? 19.051 -11.623 -36.677 1.00 89.56 183 PRO A C 1
ATOM 1435 O O . PRO A 1 183 ? 19.081 -11.091 -37.784 1.00 89.56 183 PRO A O 1
ATOM 1438 N N . GLU A 1 184 ? 18.185 -11.246 -35.738 1.00 92.56 184 GLU A N 1
ATOM 1439 C CA . GLU A 1 184 ? 17.113 -10.274 -35.990 1.00 92.56 184 GLU A CA 1
ATOM 1440 C C . GLU A 1 184 ? 17.549 -8.828 -35.746 1.00 92.56 184 GLU A C 1
ATOM 1442 O O . GLU A 1 184 ? 16.847 -7.884 -36.113 1.00 92.56 184 GLU A O 1
ATOM 1447 N N . ARG A 1 185 ? 18.751 -8.633 -35.195 1.00 93.88 185 ARG A N 1
ATOM 1448 C CA . ARG A 1 185 ? 19.296 -7.313 -34.875 1.00 93.88 185 ARG A CA 1
ATOM 1449 C C . ARG A 1 185 ? 19.324 -6.388 -36.090 1.00 93.88 185 ARG A C 1
ATOM 1451 O O . ARG A 1 185 ? 18.947 -5.223 -35.998 1.00 93.88 185 ARG A O 1
ATOM 1458 N N . GLU A 1 186 ? 19.771 -6.902 -37.232 1.00 93.56 186 GLU A N 1
ATOM 1459 C CA . GLU A 1 186 ? 19.897 -6.105 -38.456 1.00 93.56 186 GLU A CA 1
ATOM 1460 C C . GLU A 1 186 ? 18.525 -5.751 -39.046 1.00 93.56 186 GLU A C 1
ATOM 1462 O O . GLU A 1 186 ? 18.297 -4.638 -39.530 1.00 93.56 186 GLU A O 1
ATOM 1467 N N . PHE A 1 187 ? 17.567 -6.674 -38.939 1.00 93.75 187 PHE A N 1
ATOM 1468 C CA . PHE A 1 187 ? 16.181 -6.423 -39.317 1.00 93.75 187 PHE A CA 1
ATOM 1469 C C . PHE A 1 187 ? 15.552 -5.329 -38.443 1.00 93.75 187 PHE A C 1
ATOM 1471 O O . PHE A 1 187 ? 14.902 -4.419 -38.960 1.00 93.75 187 PHE A O 1
ATOM 1478 N N . PHE A 1 188 ? 15.800 -5.363 -37.133 1.00 92.94 188 PHE A N 1
ATOM 1479 C CA . PHE A 1 188 ? 15.325 -4.338 -36.210 1.00 92.94 188 PHE A CA 1
ATOM 1480 C C . PHE A 1 188 ? 15.926 -2.960 -36.524 1.00 92.94 188 PHE A C 1
ATOM 1482 O O . PHE A 1 188 ? 15.192 -1.982 -36.664 1.00 92.94 188 PHE A O 1
ATOM 1489 N N . ILE A 1 189 ? 17.249 -2.878 -36.712 1.00 92.69 189 ILE A N 1
ATOM 1490 C CA . ILE A 1 189 ? 17.942 -1.616 -37.024 1.00 92.69 189 ILE A CA 1
ATOM 1491 C C . ILE A 1 189 ? 17.455 -1.029 -38.347 1.00 92.69 189 ILE A C 1
ATOM 1493 O O . ILE A 1 189 ? 17.139 0.158 -38.415 1.00 92.69 189 ILE A O 1
ATOM 1497 N N . SER A 1 190 ? 17.360 -1.847 -39.395 1.00 94.12 190 SER A N 1
ATOM 1498 C CA . SER A 1 190 ? 16.889 -1.383 -40.703 1.00 94.12 190 SER A CA 1
ATOM 1499 C C . SER A 1 190 ? 15.427 -0.927 -40.669 1.00 94.12 190 SER A C 1
ATOM 1501 O O . SER A 1 190 ? 15.079 0.074 -41.299 1.00 94.12 190 SER A O 1
ATOM 1503 N N . SER A 1 191 ? 14.575 -1.603 -39.894 1.00 93.38 191 SER A N 1
ATOM 1504 C CA . SER A 1 191 ? 13.182 -1.197 -39.682 1.00 93.38 191 SER A CA 1
ATOM 1505 C C . SER A 1 191 ? 13.083 0.124 -38.917 1.00 93.38 191 SER A C 1
ATOM 1507 O O . SER A 1 191 ? 12.320 1.000 -39.321 1.00 93.38 191 SER A O 1
ATOM 1509 N N . TYR A 1 192 ? 13.905 0.312 -37.879 1.00 90.81 192 TYR A N 1
ATOM 1510 C CA . TYR A 1 192 ? 13.976 1.556 -37.106 1.00 90.81 192 TYR A CA 1
ATOM 1511 C C . TYR A 1 192 ? 14.482 2.740 -37.940 1.00 90.81 192 TYR A C 1
ATOM 1513 O O . TYR A 1 192 ? 13.936 3.839 -37.895 1.00 90.81 192 TYR A O 1
ATOM 1521 N N . GLN A 1 193 ? 15.498 2.521 -38.774 1.00 92.50 193 GLN A N 1
ATOM 1522 C CA . GLN A 1 193 ? 15.959 3.548 -39.708 1.00 92.50 193 GLN A CA 1
ATOM 1523 C C . GLN A 1 193 ? 14.861 3.923 -40.705 1.00 92.50 193 GLN A C 1
ATOM 1525 O O . GLN A 1 193 ? 14.684 5.100 -41.008 1.00 92.50 193 GLN A O 1
ATOM 1530 N N . ARG A 1 194 ? 14.098 2.934 -41.189 1.00 93.00 194 ARG A N 1
ATOM 1531 C CA . ARG A 1 194 ? 13.016 3.147 -42.154 1.00 93.00 194 ARG A CA 1
ATOM 1532 C C . ARG A 1 194 ? 11.833 3.908 -41.562 1.00 93.00 194 ARG A C 1
ATOM 1534 O O . ARG A 1 194 ? 11.284 4.762 -42.255 1.00 93.00 194 ARG A O 1
ATOM 1541 N N . SER A 1 195 ? 11.456 3.638 -40.311 1.00 89.62 195 SER A N 1
ATOM 1542 C CA . SER A 1 195 ? 10.384 4.383 -39.636 1.00 89.62 195 SER A CA 1
ATOM 1543 C C . SER A 1 195 ? 10.756 5.854 -39.426 1.00 89.62 195 SER A C 1
ATOM 1545 O O . SER A 1 195 ? 9.900 6.728 -39.538 1.00 89.62 195 SER A O 1
ATOM 1547 N N . GLY A 1 196 ? 12.044 6.149 -39.226 1.00 90.00 196 GLY A N 1
ATOM 1548 C CA . GLY A 1 196 ? 12.551 7.512 -39.077 1.00 90.00 196 GLY A CA 1
ATOM 1549 C C . GLY A 1 196 ? 12.617 8.344 -40.364 1.00 90.00 196 GLY A C 1
ATOM 1550 O O . GLY A 1 196 ? 12.711 9.565 -40.266 1.00 90.00 196 GLY A O 1
ATOM 1551 N N . ILE A 1 197 ? 12.538 7.739 -41.560 1.00 91.38 197 ILE A N 1
ATOM 1552 C CA . ILE A 1 197 ? 12.775 8.438 -42.846 1.00 91.38 197 ILE A CA 1
ATOM 1553 C C . ILE A 1 197 ? 11.864 9.656 -43.025 1.00 91.38 197 ILE A C 1
ATOM 1555 O O . ILE A 1 197 ? 12.304 10.704 -43.494 1.00 91.38 197 ILE A O 1
ATOM 1559 N N . TYR A 1 198 ? 10.592 9.524 -42.657 1.00 91.38 198 TYR A N 1
ATOM 1560 C CA . TYR A 1 198 ? 9.591 10.567 -42.879 1.00 91.38 198 TYR A CA 1
ATOM 1561 C C . TYR A 1 198 ? 9.363 11.462 -41.662 1.00 91.38 198 TYR A C 1
ATOM 1563 O O . TYR A 1 198 ? 8.568 12.397 -41.744 1.00 91.38 198 TYR A O 1
ATOM 1571 N N . ARG A 1 199 ? 10.076 11.225 -40.554 1.00 90.81 199 ARG A N 1
ATOM 1572 C CA . ARG A 1 199 ? 9.892 11.954 -39.293 1.00 90.81 199 ARG A CA 1
ATOM 1573 C C . ARG A 1 199 ? 9.981 13.466 -39.488 1.00 90.81 199 ARG A C 1
ATOM 1575 O O . ARG A 1 199 ? 9.086 14.195 -39.072 1.00 90.81 199 ARG A O 1
ATOM 1582 N N . ASP A 1 200 ? 11.017 13.935 -40.176 1.00 90.88 200 ASP A N 1
ATOM 1583 C CA . ASP A 1 200 ? 11.250 15.372 -40.364 1.00 90.88 200 ASP A CA 1
ATOM 1584 C C . ASP A 1 200 ? 10.196 16.035 -41.255 1.00 90.88 200 ASP A C 1
ATOM 1586 O O . ASP A 1 200 ? 9.893 17.216 -41.086 1.00 90.88 200 ASP A O 1
ATOM 1590 N N . VAL A 1 201 ? 9.637 15.289 -42.210 1.00 92.69 201 VAL A N 1
ATOM 1591 C CA . VAL A 1 201 ? 8.552 15.775 -43.070 1.00 92.69 201 VAL A CA 1
ATOM 1592 C C . VAL A 1 201 ? 7.265 15.870 -42.257 1.00 92.69 201 VAL A C 1
ATOM 1594 O O . VAL A 1 201 ? 6.626 16.916 -42.252 1.00 92.69 201 VAL A O 1
ATOM 1597 N N . ILE A 1 202 ? 6.934 14.830 -41.491 1.00 91.38 202 ILE A N 1
ATOM 1598 C CA . ILE A 1 202 ? 5.728 14.784 -40.657 1.00 91.38 202 ILE A CA 1
ATOM 1599 C C . ILE A 1 202 ? 5.744 15.900 -39.604 1.00 91.38 202 ILE A C 1
ATOM 1601 O O . ILE A 1 202 ? 4.752 16.604 -39.453 1.00 91.38 202 ILE A O 1
ATOM 1605 N N . ILE A 1 203 ? 6.875 16.135 -38.930 1.00 92.38 203 ILE A N 1
ATOM 1606 C CA . ILE A 1 203 ? 7.002 17.214 -37.935 1.00 92.38 203 ILE A CA 1
ATOM 1607 C C . ILE A 1 203 ? 6.800 18.599 -38.572 1.00 92.38 203 ILE A C 1
ATOM 1609 O O . ILE A 1 203 ? 6.200 19.478 -37.953 1.00 92.38 203 ILE A O 1
ATOM 1613 N N . LYS A 1 204 ? 7.279 18.817 -39.805 1.00 92.81 204 LYS A N 1
ATOM 1614 C CA . LYS A 1 204 ? 7.052 20.082 -40.525 1.00 92.81 204 LYS A CA 1
ATOM 1615 C C . LYS A 1 204 ? 5.572 20.294 -40.828 1.00 92.81 204 LYS A C 1
ATOM 1617 O O . LYS A 1 204 ? 5.067 21.380 -40.561 1.00 92.81 204 LYS A O 1
ATOM 1622 N N . GLU A 1 205 ? 4.887 19.265 -41.319 1.00 92.44 205 GLU A N 1
ATOM 1623 C CA . GLU A 1 205 ? 3.450 19.331 -41.612 1.00 92.44 205 GLU A CA 1
ATOM 1624 C C . GLU A 1 205 ? 2.613 19.530 -40.339 1.00 92.44 205 GLU A C 1
ATOM 1626 O O . GLU A 1 205 ? 1.704 20.357 -40.322 1.00 92.44 205 GLU A O 1
ATOM 1631 N N . LEU A 1 206 ? 2.966 18.860 -39.236 1.00 92.88 206 LEU A N 1
ATOM 1632 C CA . LEU A 1 206 ? 2.322 19.064 -37.933 1.00 92.88 206 LEU A CA 1
ATOM 1633 C C . LEU A 1 206 ? 2.450 20.520 -37.467 1.00 92.88 206 LEU A C 1
ATOM 1635 O O . LEU A 1 206 ? 1.451 21.138 -37.101 1.00 92.88 206 LEU A O 1
ATOM 1639 N N . LYS A 1 207 ? 3.649 21.109 -37.576 1.00 91.75 207 LYS A N 1
ATOM 1640 C CA . LYS A 1 207 ? 3.884 22.523 -37.239 1.00 91.75 207 LYS A CA 1
ATOM 1641 C C . LYS A 1 207 ? 3.079 23.476 -38.123 1.00 91.75 207 LYS A C 1
ATOM 1643 O O . LYS A 1 207 ? 2.548 24.459 -37.614 1.00 91.75 207 LYS A O 1
ATOM 1648 N N . MET A 1 208 ? 2.953 23.189 -39.422 1.00 93.25 208 MET A N 1
ATOM 1649 C CA . MET A 1 208 ? 2.118 23.981 -40.338 1.00 93.25 208 MET A CA 1
ATOM 1650 C C . MET A 1 208 ? 0.623 23.873 -40.011 1.00 93.25 208 MET A C 1
ATOM 1652 O O . MET A 1 208 ? -0.101 24.857 -40.145 1.00 93.25 208 MET A O 1
ATOM 1656 N N . ALA A 1 209 ? 0.171 22.715 -39.528 1.00 93.19 209 ALA A N 1
ATOM 1657 C CA . ALA A 1 209 ? -1.191 22.496 -39.048 1.00 93.19 209 ALA A CA 1
ATOM 1658 C C . ALA A 1 209 ? -1.455 23.071 -37.639 1.00 93.19 209 ALA A C 1
ATOM 1660 O O . ALA A 1 209 ? -2.577 22.976 -37.142 1.00 93.19 209 ALA A O 1
ATOM 1661 N N . GLY A 1 210 ? -0.445 23.661 -36.985 1.00 92.31 210 GLY A N 1
ATOM 1662 C CA . GLY A 1 210 ? -0.543 24.182 -35.618 1.00 92.31 210 GLY A CA 1
ATOM 1663 C C . GLY A 1 210 ? -0.573 23.097 -34.536 1.00 92.31 210 GLY A C 1
ATOM 1664 O O . GLY A 1 210 ? -0.969 23.376 -33.406 1.00 92.31 210 GLY A O 1
ATOM 1665 N N . ILE A 1 211 ? -0.172 21.867 -34.872 1.00 92.62 211 ILE A N 1
ATOM 1666 C CA . ILE A 1 211 ? -0.132 20.723 -33.960 1.00 92.62 211 ILE A CA 1
ATOM 1667 C C . ILE A 1 211 ? 1.282 20.609 -33.351 1.00 92.62 211 ILE A C 1
ATOM 1669 O O . ILE A 1 211 ? 2.268 20.667 -34.093 1.00 92.62 211 ILE A O 1
ATOM 1673 N N . PRO A 1 212 ? 1.406 20.446 -32.020 1.00 91.44 212 PRO A N 1
ATOM 1674 C CA . PRO A 1 212 ? 2.693 20.244 -31.350 1.00 91.44 212 PRO A CA 1
ATOM 1675 C C . PRO A 1 212 ? 3.417 18.956 -31.792 1.00 91.44 212 PRO A C 1
ATOM 1677 O O . PRO A 1 212 ? 2.784 17.972 -32.179 1.00 91.44 212 PRO A O 1
ATOM 1680 N N . GLU A 1 213 ? 4.752 18.948 -31.732 1.00 86.81 213 GLU A N 1
ATOM 1681 C CA . GLU A 1 213 ? 5.589 17.833 -32.215 1.00 86.81 213 GLU A CA 1
ATOM 1682 C C . GLU A 1 213 ? 5.567 16.603 -31.294 1.00 86.81 213 GLU A C 1
ATOM 1684 O O . GLU A 1 213 ? 5.897 15.499 -31.721 1.00 86.81 213 GLU A O 1
ATOM 1689 N N . GLU A 1 214 ? 5.113 16.780 -30.056 1.00 89.25 214 GLU A N 1
ATOM 1690 C CA . GLU A 1 214 ? 4.996 15.758 -29.018 1.00 89.25 214 GLU A CA 1
ATOM 1691 C C . GLU A 1 214 ? 3.926 14.701 -29.335 1.00 89.25 214 GLU A C 1
ATOM 1693 O O . GLU A 1 214 ? 3.916 13.633 -28.728 1.00 89.25 214 GLU A O 1
ATOM 1698 N N . PHE A 1 215 ? 3.035 14.968 -30.296 1.00 85.00 215 PHE A N 1
ATOM 1699 C CA . PHE A 1 215 ? 2.036 13.998 -30.759 1.00 85.00 215 PHE A CA 1
ATOM 1700 C C . PHE A 1 215 ? 2.609 12.919 -31.689 1.00 85.00 215 PHE A C 1
ATOM 1702 O O . PHE A 1 215 ? 1.918 11.943 -31.986 1.00 85.00 215 PHE A O 1
ATOM 1709 N N . PHE A 1 216 ? 3.850 13.078 -32.151 1.00 83.00 216 PHE A N 1
ATOM 1710 C CA . PHE A 1 216 ? 4.545 12.078 -32.951 1.00 83.00 216 PHE A CA 1
ATOM 1711 C C . PHE A 1 216 ? 5.369 11.158 -32.038 1.00 83.00 216 PHE A C 1
ATOM 1713 O O . PHE A 1 216 ? 6.376 11.588 -31.470 1.00 83.00 216 PHE A O 1
ATOM 1720 N N . TRP A 1 217 ? 4.937 9.902 -31.909 1.00 76.56 217 TRP A N 1
ATOM 1721 C CA . TRP A 1 217 ? 5.579 8.850 -31.113 1.00 76.56 217 TRP A CA 1
ATOM 1722 C C . TRP A 1 217 ? 6.139 7.735 -31.997 1.00 76.56 217 TRP A C 1
ATOM 1724 O O . TRP A 1 217 ? 5.544 7.465 -33.066 1.00 76.56 217 TRP A O 1
#

Radius of gyration: 38.24 Å; chains: 1; bounding box: 122×53×80 Å

Sequence (217 aa):
MVRKVYRFAVCFFSFCIVLIFSACMTQVAVNKNDGSKKHGQNLDQTLERQNGLVSQGKNVQEQSNGEFDVLSKAGDTQQDAKSEEEQEMMEGILDLLEEADAFWDDDDVENTIDTLDRAYALLLAVNGNAEVSRQKDDLRLLISKRIMAVYSAQQSVTRGKAGEIPLQMNEAIEREIRAFQGPEREFFISSYQRSGIYRDVIIKELKMAGIPEEFFW

Foldseek 3Di:
DVVVVVVVVVVVVVVVVVVVVVVPDDDPDDPPDPDDDDDDPPPVVVVVVVVPPPDDDDDDDDDDDDDDDDDDPDPPPVVVVLVVVLVVLVVVLVVLQVVLVVCVVVVNLVSNLVSLVVSVVSLVVRDDDPVVVVVSVVSVVVSVVSVVVSVVVVVVDPPDDPDDDPPPDDPVNVVVVCCCVPDCVVVVVVVVVVVCPCLVVVCVVCVVVVHHSVVPD